Protein AF-A0A924Z5M6-F1 (afdb_monomer_lite)

pLDDT: mean 78.69, std 21.16, range [30.17, 98.0]

Structure (mmCIF, N/CA/C/O backbone):
data_AF-A0A924Z5M6-F1
#
_entry.id   AF-A0A924Z5M6-F1
#
loop_
_atom_site.group_PDB
_atom_site.id
_atom_site.type_symbol
_atom_site.label_atom_id
_atom_site.label_alt_id
_atom_site.label_comp_id
_atom_site.label_asym_id
_atom_site.label_entity_id
_atom_site.label_seq_id
_atom_site.pdbx_PDB_ins_code
_atom_site.Cartn_x
_atom_site.Cartn_y
_atom_site.Cartn_z
_atom_site.occupancy
_atom_site.B_iso_or_equiv
_atom_site.auth_seq_id
_atom_site.auth_comp_id
_atom_site.auth_asym_id
_atom_site.auth_atom_id
_atom_site.pdbx_PDB_model_num
ATOM 1 N N . MET A 1 1 ? 3.265 -17.767 0.984 1.00 55.78 1 MET A N 1
ATOM 2 C CA . MET A 1 1 ? 2.321 -18.533 1.827 1.00 55.78 1 MET A CA 1
ATOM 3 C C . MET A 1 1 ? 0.932 -17.947 1.606 1.00 55.78 1 MET A C 1
ATOM 5 O O . MET A 1 1 ? 0.762 -16.775 1.896 1.00 55.78 1 MET A O 1
ATOM 9 N N . LEU A 1 2 ? -0.023 -18.680 1.020 1.00 68.62 2 LEU A N 1
ATOM 10 C CA . LEU A 1 2 ? -1.333 -18.102 0.647 1.00 68.62 2 LEU A CA 1
ATOM 11 C C . LEU A 1 2 ? -2.246 -17.823 1.857 1.00 68.62 2 LEU A C 1
ATOM 13 O O . LEU A 1 2 ? -3.064 -16.911 1.803 1.00 68.62 2 LEU A O 1
ATOM 17 N N . ALA A 1 3 ? -2.061 -18.553 2.962 1.00 70.00 3 ALA A N 1
ATOM 18 C CA . ALA A 1 3 ? -2.867 -18.415 4.176 1.00 70.00 3 ALA A CA 1
ATOM 19 C C . ALA A 1 3 ? -2.891 -16.983 4.749 1.00 70.00 3 ALA A C 1
ATOM 21 O O . ALA A 1 3 ? -3.902 -16.568 5.303 1.00 70.00 3 ALA A O 1
ATOM 22 N N . SER A 1 4 ? -1.835 -16.179 4.559 1.00 71.44 4 SER A N 1
ATOM 23 C CA . SER A 1 4 ? -1.777 -14.807 5.090 1.00 71.44 4 SER A CA 1
ATOM 24 C C . SER A 1 4 ? -2.859 -13.871 4.540 1.00 71.44 4 SER A C 1
ATOM 26 O O . SER A 1 4 ? -3.131 -12.853 5.165 1.00 71.44 4 SER A O 1
ATOM 28 N N . PHE A 1 5 ? -3.477 -14.186 3.395 1.00 70.25 5 PHE A N 1
ATOM 29 C CA . PHE A 1 5 ? -4.613 -13.415 2.876 1.00 70.25 5 PHE A CA 1
ATOM 30 C C . PHE A 1 5 ? -5.929 -13.742 3.605 1.00 70.25 5 PHE A C 1
ATOM 32 O O . PHE A 1 5 ? -6.796 -12.875 3.719 1.00 70.25 5 PHE A O 1
ATOM 39 N N . THR A 1 6 ? -6.078 -14.977 4.094 1.00 76.06 6 THR A N 1
ATOM 40 C CA . THR A 1 6 ? -7.344 -15.552 4.585 1.00 76.06 6 THR A CA 1
ATOM 41 C C . THR A 1 6 ? -7.339 -15.910 6.072 1.00 76.06 6 THR A C 1
ATOM 43 O O . THR A 1 6 ? -8.357 -16.367 6.581 1.00 76.06 6 THR A O 1
ATOM 46 N N . THR A 1 7 ? -6.233 -15.701 6.785 1.00 80.31 7 THR A N 1
ATOM 47 C CA . THR A 1 7 ? -6.173 -15.805 8.249 1.00 80.31 7 THR A CA 1
ATOM 48 C C . THR A 1 7 ? -6.490 -14.440 8.876 1.00 80.31 7 THR A C 1
ATOM 50 O O . THR A 1 7 ? -5.744 -13.486 8.628 1.00 80.31 7 THR A O 1
ATOM 53 N N . PRO A 1 8 ? -7.555 -14.312 9.694 1.00 85.88 8 PRO A N 1
ATOM 54 C CA . PRO A 1 8 ? -7.790 -13.117 10.500 1.00 85.88 8 PRO A CA 1
ATOM 55 C C . PRO A 1 8 ? -6.644 -12.904 11.494 1.00 85.88 8 PRO A C 1
ATOM 57 O O . PRO A 1 8 ? -6.228 -13.842 12.175 1.00 85.88 8 PRO A O 1
ATOM 60 N N . LEU A 1 9 ? -6.143 -11.676 11.590 1.00 88.88 9 LEU A N 1
ATOM 61 C CA . LEU A 1 9 ? -5.073 -11.289 12.508 1.00 88.88 9 LEU A CA 1
ATOM 62 C C . LEU A 1 9 ? -5.436 -9.982 13.232 1.00 88.88 9 LEU A C 1
ATOM 64 O O . LEU A 1 9 ? -6.054 -9.103 12.624 1.00 88.88 9 LEU A O 1
ATOM 68 N N . PRO A 1 10 ? -4.997 -9.787 14.491 1.00 93.44 10 PRO A N 1
ATOM 69 C CA . PRO A 1 10 ? -5.017 -8.479 15.135 1.00 93.44 10 PRO A CA 1
ATOM 70 C C . PRO A 1 10 ? -4.348 -7.424 14.246 1.00 93.44 10 PRO A C 1
ATOM 72 O O . PRO A 1 10 ? -3.276 -7.665 13.688 1.00 93.44 10 PRO A O 1
ATOM 75 N N . HIS A 1 11 ? -4.952 -6.237 14.135 1.00 93.69 11 HIS A N 1
ATOM 76 C CA . HIS A 1 11 ? -4.515 -5.186 13.203 1.00 93.69 11 HIS A CA 1
ATOM 77 C C . HIS A 1 11 ? -3.016 -4.865 13.294 1.00 93.69 11 HIS A C 1
ATOM 79 O O . HIS A 1 11 ? -2.328 -4.834 12.276 1.00 93.69 11 HIS A O 1
ATOM 85 N N . ALA A 1 12 ? -2.488 -4.702 14.511 1.00 94.62 12 ALA A N 1
ATOM 86 C CA . ALA A 1 12 ? -1.068 -4.435 14.730 1.00 94.62 12 ALA A CA 1
ATOM 87 C C . ALA A 1 12 ? -0.168 -5.577 14.214 1.00 94.62 12 ALA A C 1
ATOM 89 O O . ALA A 1 12 ? 0.863 -5.316 13.599 1.00 94.62 12 ALA A O 1
ATOM 90 N N . GLN A 1 13 ? -0.577 -6.838 14.383 1.00 94.25 13 GLN A N 1
ATOM 91 C CA . GLN A 1 13 ? 0.152 -7.996 13.859 1.00 94.25 13 GLN A CA 1
ATOM 92 C C . GLN A 1 13 ? 0.093 -8.046 12.325 1.00 94.25 13 GLN A C 1
ATOM 94 O O . GLN A 1 13 ? 1.118 -8.255 11.678 1.00 94.25 13 GLN A O 1
ATOM 99 N N . ALA A 1 14 ? -1.073 -7.783 11.726 1.00 93.94 14 ALA A N 1
ATOM 100 C CA . ALA A 1 14 ? -1.225 -7.703 10.272 1.00 93.94 14 ALA A CA 1
ATOM 101 C C . ALA A 1 14 ? -0.397 -6.555 9.653 1.00 93.94 14 ALA A C 1
ATOM 103 O O . ALA A 1 14 ? 0.176 -6.719 8.576 1.00 93.94 14 ALA A O 1
ATOM 104 N N . ALA A 1 15 ? -0.275 -5.416 10.345 1.00 94.75 15 ALA A N 1
ATOM 105 C CA . ALA A 1 15 ? 0.561 -4.286 9.933 1.00 94.75 15 ALA A CA 1
ATOM 106 C C . ALA A 1 15 ? 2.068 -4.613 9.956 1.00 94.75 15 ALA A C 1
ATOM 108 O O . ALA A 1 15 ? 2.821 -4.122 9.110 1.00 94.75 15 ALA A O 1
ATOM 109 N N . LEU A 1 16 ? 2.506 -5.456 10.898 1.00 94.31 16 LEU A N 1
ATOM 110 C CA . LEU A 1 16 ? 3.887 -5.943 11.003 1.00 94.31 16 LEU A CA 1
ATOM 111 C C . LEU A 1 16 ? 4.222 -7.053 9.990 1.00 94.31 16 LEU A C 1
ATOM 113 O O . LEU A 1 16 ? 5.403 -7.276 9.726 1.00 94.31 16 LEU A O 1
ATOM 117 N N . LEU A 1 17 ? 3.210 -7.698 9.397 1.00 92.12 17 LEU A N 1
ATOM 118 C CA . LEU A 1 17 ? 3.336 -8.792 8.426 1.00 92.12 17 LEU A CA 1
ATOM 119 C C . LEU A 1 17 ? 2.827 -8.379 7.024 1.00 92.12 17 LEU A C 1
ATOM 121 O O . LEU A 1 17 ? 1.795 -8.884 6.565 1.00 92.12 17 LEU A O 1
ATOM 125 N N . PRO A 1 18 ? 3.522 -7.460 6.322 1.00 90.75 18 PRO A N 1
ATOM 126 C CA . PRO A 1 18 ? 3.142 -7.053 4.976 1.00 90.75 18 PRO A CA 1
ATOM 127 C C . PRO A 1 18 ? 3.318 -8.193 3.967 1.00 90.75 18 PRO A C 1
ATOM 129 O O . PRO A 1 18 ? 4.302 -8.937 3.970 1.00 90.75 18 PRO A O 1
ATOM 132 N N . LEU A 1 19 ? 2.347 -8.293 3.067 1.00 92.38 19 LEU A N 1
ATOM 133 C CA . LEU A 1 19 ? 2.266 -9.275 1.994 1.00 92.38 19 LEU A CA 1
ATOM 134 C C . LEU A 1 19 ? 3.423 -9.077 1.005 1.00 92.38 19 LEU A C 1
ATOM 136 O O . LEU A 1 19 ? 3.590 -7.988 0.464 1.00 92.38 19 LEU A O 1
ATOM 140 N N . ARG A 1 20 ? 4.212 -10.126 0.750 1.00 91.00 20 ARG A N 1
ATOM 141 C CA . ARG A 1 20 ? 5.363 -10.078 -0.178 1.00 91.00 20 ARG A CA 1
ATOM 142 C C . ARG A 1 20 ? 5.003 -10.300 -1.645 1.00 91.00 20 ARG A C 1
ATOM 144 O O . ARG A 1 20 ? 5.814 -10.032 -2.513 1.00 91.00 20 ARG A O 1
ATOM 151 N N . VAL A 1 21 ? 3.799 -10.792 -1.907 1.00 89.44 21 VAL A N 1
ATOM 152 C CA . VAL A 1 21 ? 3.250 -11.022 -3.246 1.00 89.44 21 VAL A CA 1
ATOM 153 C C . VAL A 1 21 ? 1.819 -10.498 -3.221 1.00 89.44 21 VAL A C 1
ATOM 155 O O . VAL A 1 21 ? 1.126 -10.657 -2.209 1.00 89.44 21 VAL A O 1
ATOM 158 N N . LEU A 1 22 ? 1.364 -9.858 -4.296 1.00 87.94 22 LEU A N 1
ATOM 159 C CA . LEU A 1 22 ? -0.031 -9.435 -4.403 1.00 87.94 22 LEU A CA 1
ATOM 160 C C . LEU A 1 22 ? -0.952 -10.668 -4.482 1.00 87.94 22 LEU A C 1
ATOM 162 O O . LEU A 1 22 ? -0.571 -11.682 -5.072 1.00 87.94 22 LEU A O 1
ATOM 166 N N . PRO A 1 23 ? -2.182 -10.593 -3.944 1.00 85.06 23 PRO A N 1
ATOM 167 C CA . PRO A 1 23 ? -3.131 -11.695 -4.021 1.00 85.06 23 PRO A CA 1
ATOM 168 C C . PRO A 1 23 ? -3.389 -12.099 -5.485 1.00 85.06 23 PRO A C 1
ATOM 170 O O . PRO A 1 23 ? -3.503 -11.225 -6.355 1.00 85.06 23 PRO A O 1
ATOM 173 N N . PRO A 1 24 ? -3.501 -13.409 -5.774 1.00 81.25 24 PRO A N 1
ATOM 174 C CA . PRO A 1 24 ? -4.021 -13.890 -7.047 1.00 81.25 24 PRO A CA 1
ATOM 175 C C . PRO A 1 24 ? -5.431 -13.351 -7.318 1.00 81.25 24 PRO A C 1
ATOM 177 O O . PRO A 1 24 ? -6.172 -12.998 -6.397 1.00 81.25 24 PRO A O 1
ATOM 180 N N . ASN A 1 25 ? -5.829 -13.324 -8.591 1.00 75.81 25 ASN A N 1
ATOM 181 C CA . ASN A 1 25 ? -7.168 -12.887 -8.984 1.00 75.81 25 ASN A CA 1
ATOM 182 C C . ASN A 1 25 ? -8.247 -13.644 -8.189 1.00 75.81 25 ASN A C 1
ATOM 184 O O . ASN A 1 25 ? -8.197 -14.867 -8.083 1.00 75.81 25 ASN A O 1
ATOM 188 N N . ARG A 1 26 ? -9.245 -12.907 -7.680 1.00 73.25 26 ARG A N 1
ATOM 189 C CA . ARG A 1 26 ? -10.367 -13.402 -6.852 1.00 73.25 26 ARG A CA 1
ATOM 190 C C . ARG A 1 26 ? -10.014 -13.853 -5.422 1.00 73.25 26 ARG A C 1
ATOM 192 O O . ARG A 1 26 ? -10.937 -14.155 -4.671 1.00 73.25 26 ARG A O 1
ATOM 199 N N . VAL A 1 27 ? -8.747 -13.839 -4.998 1.00 82.19 27 VAL A N 1
ATOM 200 C CA . VAL A 1 27 ? -8.394 -14.098 -3.590 1.00 82.19 27 VAL A CA 1
ATOM 201 C C . VAL A 1 27 ? -8.784 -12.896 -2.729 1.00 82.19 27 VAL A C 1
ATOM 203 O O . VAL A 1 27 ? -8.331 -11.773 -2.958 1.00 82.19 27 VAL A O 1
ATOM 206 N N . ARG A 1 28 ? -9.630 -13.134 -1.722 1.00 82.50 28 ARG A N 1
ATOM 207 C CA . ARG A 1 28 ? -10.004 -12.128 -0.723 1.00 82.50 28 ARG A CA 1
ATOM 208 C C . ARG A 1 28 ? -8.852 -11.912 0.259 1.00 82.50 28 ARG A C 1
ATOM 210 O O . ARG A 1 28 ? -8.291 -12.873 0.773 1.00 82.50 28 ARG A O 1
ATOM 217 N N . VAL A 1 29 ? -8.566 -10.648 0.567 1.00 88.88 29 VAL A N 1
ATOM 218 C CA . VAL A 1 29 ? -7.717 -10.259 1.699 1.00 88.88 29 VAL A CA 1
ATOM 219 C C . VAL A 1 29 ? -8.632 -9.887 2.860 1.00 88.88 29 VAL A C 1
ATOM 221 O O . VAL A 1 29 ? -9.454 -8.982 2.717 1.00 88.88 29 VAL A O 1
ATOM 224 N N . ILE A 1 30 ? -8.542 -10.614 3.974 1.00 88.25 30 ILE A N 1
ATOM 225 C CA . ILE A 1 30 ? -9.435 -10.426 5.127 1.00 88.25 30 ILE A CA 1
ATOM 226 C C . ILE A 1 30 ? -8.995 -9.240 5.990 1.00 88.25 30 ILE A C 1
ATOM 228 O O . IL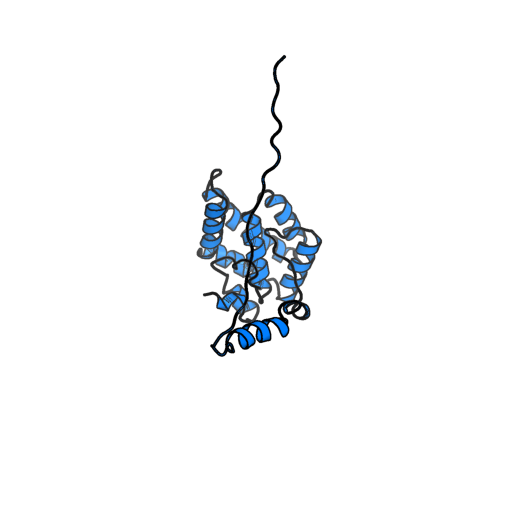E A 1 30 ? -9.839 -8.453 6.405 1.00 88.25 30 ILE A O 1
ATOM 232 N N . ASN A 1 31 ? -7.692 -9.078 6.233 1.00 91.69 31 ASN A N 1
ATOM 233 C CA . ASN A 1 31 ? -7.182 -8.037 7.126 1.00 91.69 31 ASN A CA 1
ATOM 234 C C . ASN A 1 31 ? -7.197 -6.660 6.418 1.00 91.69 31 ASN A C 1
ATOM 236 O O . ASN A 1 31 ? -6.473 -6.495 5.428 1.00 91.69 31 ASN A O 1
ATOM 240 N N . PRO A 1 32 ? -7.942 -5.643 6.906 1.00 93.25 32 PRO A N 1
ATOM 241 C CA . PRO A 1 32 ? -8.114 -4.368 6.196 1.00 93.25 32 PRO A CA 1
ATOM 242 C C . PRO A 1 32 ? -6.806 -3.628 5.892 1.00 93.25 32 PRO A C 1
ATOM 244 O O . PRO A 1 32 ? -6.649 -3.036 4.824 1.00 93.25 32 PRO A O 1
ATOM 247 N N . VAL A 1 33 ? -5.828 -3.708 6.795 1.00 95.62 33 VAL A N 1
ATOM 248 C CA . VAL A 1 33 ? -4.507 -3.085 6.623 1.00 95.62 33 VAL A CA 1
ATOM 249 C C . VAL A 1 33 ? -3.698 -3.727 5.489 1.00 95.62 33 VAL A C 1
ATOM 251 O O . VAL A 1 33 ? -3.050 -3.031 4.710 1.00 95.62 33 VAL A O 1
ATOM 254 N N . GLN A 1 34 ? -3.815 -5.044 5.308 1.00 94.44 34 GLN A N 1
ATOM 255 C CA . GLN A 1 34 ? -3.220 -5.765 4.180 1.00 94.44 34 GLN A CA 1
ATOM 256 C C . GLN A 1 34 ? -4.004 -5.521 2.878 1.00 94.44 34 GLN A C 1
ATOM 258 O O . GLN A 1 34 ? -3.407 -5.420 1.808 1.00 94.44 34 GLN A O 1
ATOM 263 N N . ALA A 1 35 ? -5.327 -5.338 2.939 1.00 93.12 35 ALA A N 1
ATOM 264 C CA . ALA A 1 35 ? -6.111 -4.920 1.773 1.00 93.12 35 ALA A CA 1
ATOM 265 C C . ALA A 1 35 ? -5.723 -3.500 1.301 1.00 93.12 35 ALA A C 1
ATOM 267 O O . ALA A 1 35 ? -5.579 -3.262 0.099 1.00 93.12 35 ALA A O 1
ATOM 268 N N . LEU A 1 36 ? -5.454 -2.574 2.232 1.00 94.31 36 LEU A N 1
ATOM 269 C CA . LEU A 1 36 ? -4.886 -1.255 1.931 1.00 94.31 36 LEU A CA 1
ATOM 270 C C . LEU A 1 36 ? -3.498 -1.375 1.280 1.00 94.31 36 LEU A C 1
ATOM 272 O O . LEU A 1 36 ? -3.248 -0.733 0.259 1.00 94.31 36 LEU A O 1
ATOM 276 N N . GLN A 1 37 ? -2.626 -2.238 1.808 1.00 94.81 37 GLN A N 1
ATOM 277 C CA . GLN A 1 37 ? -1.309 -2.532 1.231 1.00 94.81 37 GLN A CA 1
ATOM 278 C C . GLN A 1 37 ? -1.401 -2.979 -0.243 1.00 94.81 37 GLN A C 1
ATOM 280 O O . GLN A 1 37 ? -0.656 -2.495 -1.104 1.00 94.81 37 GLN A O 1
ATOM 285 N N . VAL A 1 38 ? -2.344 -3.880 -0.539 1.00 92.81 38 VAL A N 1
ATOM 286 C CA . VAL A 1 38 ? -2.615 -4.392 -1.890 1.00 92.81 38 VAL A CA 1
ATOM 287 C C . VAL A 1 38 ? -3.071 -3.277 -2.820 1.00 92.81 38 VAL A C 1
ATOM 289 O O . VAL A 1 38 ? -2.483 -3.117 -3.890 1.00 92.81 38 VAL A O 1
ATOM 292 N N . VAL A 1 39 ? -4.043 -2.456 -2.403 1.00 92.06 39 VAL A N 1
ATOM 293 C CA . VAL A 1 39 ? -4.492 -1.305 -3.202 1.00 92.06 39 VAL A CA 1
ATOM 294 C C . VAL A 1 39 ? -3.320 -0.371 -3.499 1.00 92.06 39 VAL A C 1
ATOM 296 O O . VAL A 1 39 ? -3.101 -0.039 -4.660 1.00 92.06 39 VAL A O 1
ATOM 299 N N . LEU A 1 40 ? -2.515 0.011 -2.503 1.00 92.56 40 LEU A N 1
ATOM 300 C CA . LEU A 1 40 ? -1.382 0.923 -2.711 1.00 92.56 40 LEU A CA 1
ATOM 301 C C . LEU A 1 40 ? -0.325 0.357 -3.668 1.00 92.56 40 LEU A C 1
ATOM 303 O O . LEU A 1 40 ? 0.191 1.088 -4.511 1.00 92.56 40 LEU A O 1
ATOM 307 N N . THR A 1 41 ? -0.049 -0.942 -3.600 1.00 92.50 41 THR A N 1
ATOM 308 C CA . THR A 1 41 ? 0.910 -1.607 -4.496 1.00 92.50 41 THR A CA 1
ATOM 309 C C . THR A 1 41 ? 0.376 -1.668 -5.936 1.00 92.50 41 THR A C 1
ATOM 311 O O . THR A 1 41 ? 1.080 -1.316 -6.888 1.00 92.50 41 THR A O 1
ATOM 314 N N . GLN A 1 42 ? -0.904 -2.018 -6.113 1.00 90.19 42 GLN A N 1
ATOM 315 C CA . GLN A 1 42 ? -1.569 -2.000 -7.422 1.00 90.19 42 GLN A CA 1
ATOM 316 C C . GLN A 1 42 ? -1.615 -0.584 -8.027 1.00 90.19 42 GLN A C 1
ATOM 318 O O . GLN A 1 42 ? -1.443 -0.431 -9.237 1.00 90.19 42 GLN A O 1
ATOM 323 N N . GLN A 1 43 ? -1.775 0.465 -7.209 1.00 90.19 43 GLN A N 1
ATOM 324 C CA . GLN A 1 43 ? -1.781 1.857 -7.680 1.00 90.19 43 GLN A CA 1
ATOM 325 C C . GLN A 1 43 ? -0.497 2.231 -8.416 1.00 90.19 43 GLN A C 1
ATOM 327 O O . GLN A 1 43 ? -0.574 2.807 -9.500 1.00 90.19 43 GLN A O 1
ATOM 332 N N . PHE A 1 44 ? 0.665 1.891 -7.850 1.00 89.44 44 PHE A N 1
ATOM 333 C CA . PHE A 1 44 ? 1.971 2.158 -8.459 1.00 89.44 44 PHE A CA 1
ATOM 334 C C . PHE A 1 44 ? 2.217 1.361 -9.747 1.00 89.44 44 PHE A C 1
ATOM 336 O O . PHE A 1 44 ? 2.980 1.813 -10.605 1.00 89.44 44 PHE A O 1
ATOM 343 N N . SER A 1 45 ? 1.547 0.216 -9.903 1.00 86.88 45 SER A N 1
ATOM 344 C CA . SER A 1 45 ? 1.628 -0.629 -11.101 1.00 86.88 45 SER A CA 1
ATOM 345 C C . SER A 1 45 ? 0.882 -0.032 -12.307 1.00 86.88 45 SER A C 1
ATOM 347 O O . SER A 1 45 ? 1.110 -0.454 -13.436 1.00 86.88 45 SER A O 1
ATOM 349 N N . ALA A 1 46 ? -0.010 0.945 -12.096 1.00 85.69 46 ALA A N 1
ATOM 350 C CA . ALA A 1 46 ? -0.921 1.460 -13.120 1.00 85.69 46 ALA A CA 1
ATOM 351 C C . ALA A 1 46 ? -0.620 2.914 -13.539 1.00 85.69 46 ALA A C 1
ATOM 353 O O . ALA A 1 46 ? -0.297 3.776 -12.718 1.00 85.69 46 ALA A O 1
ATOM 354 N N . ALA A 1 47 ? -0.819 3.231 -14.823 1.00 83.56 47 ALA A N 1
ATOM 355 C CA . ALA A 1 47 ? -0.717 4.598 -15.345 1.00 83.56 47 ALA A CA 1
ATOM 356 C C . ALA A 1 47 ? -1.663 5.568 -14.606 1.00 83.56 47 ALA A C 1
ATOM 358 O O . ALA A 1 47 ? -2.718 5.167 -14.108 1.00 83.56 47 ALA A O 1
ATOM 359 N N . GLY A 1 48 ? -1.288 6.846 -14.487 1.00 84.88 48 GLY A N 1
ATOM 360 C CA . GLY A 1 48 ? -2.070 7.851 -13.746 1.00 84.88 48 GLY A CA 1
ATOM 361 C C . GLY A 1 48 ? -2.033 7.715 -12.214 1.00 84.88 48 GLY A C 1
ATOM 362 O O . GLY A 1 48 ? -2.850 8.336 -11.532 1.00 84.88 48 GLY A O 1
ATOM 363 N N . TYR A 1 49 ? -1.095 6.928 -11.665 1.00 89.44 49 TYR A N 1
ATOM 364 C CA . TYR A 1 49 ? -0.947 6.689 -10.223 1.00 89.44 49 TYR A CA 1
ATOM 365 C C . TYR A 1 49 ? -0.941 7.988 -9.403 1.00 89.44 49 TYR A C 1
ATOM 367 O O . TYR A 1 49 ? -1.719 8.104 -8.462 1.00 89.44 49 TYR A O 1
ATOM 375 N N . ALA A 1 50 ? -0.157 8.998 -9.798 1.00 89.50 50 ALA A N 1
ATOM 376 C CA . ALA A 1 50 ? 0.006 10.249 -9.050 1.00 89.50 50 ALA A CA 1
ATOM 377 C C . ALA A 1 50 ? -1.333 10.905 -8.648 1.00 89.50 50 ALA A C 1
ATOM 379 O O . ALA A 1 50 ? -1.550 11.187 -7.470 1.00 89.50 50 ALA A O 1
ATOM 380 N N . ARG A 1 51 ? -2.279 11.054 -9.590 1.00 90.88 51 ARG A N 1
ATOM 381 C CA . ARG A 1 51 ? -3.610 11.631 -9.314 1.00 90.88 51 ARG A CA 1
ATOM 382 C C . ARG A 1 51 ? -4.407 10.790 -8.314 1.00 90.88 51 ARG A C 1
ATOM 384 O O . ARG A 1 51 ? -5.039 11.345 -7.417 1.00 90.88 51 ARG A O 1
ATOM 391 N N . ARG A 1 52 ? -4.375 9.458 -8.439 1.00 91.81 52 ARG A N 1
ATOM 392 C CA . ARG A 1 52 ? -5.117 8.563 -7.535 1.00 91.81 52 ARG A CA 1
ATOM 393 C C . ARG A 1 52 ? -4.513 8.533 -6.131 1.00 91.81 52 ARG A C 1
ATOM 395 O O . ARG A 1 52 ? -5.255 8.502 -5.154 1.00 91.81 52 ARG A O 1
ATOM 402 N N . LEU A 1 53 ? -3.190 8.634 -6.018 1.00 92.25 53 LEU A N 1
ATOM 403 C CA . LEU A 1 53 ? -2.485 8.709 -4.737 1.00 92.25 53 LEU A CA 1
ATOM 404 C C . LEU A 1 53 ? -2.724 10.036 -4.007 1.00 92.25 53 LEU A C 1
ATOM 406 O O . LEU A 1 53 ? -2.883 10.023 -2.790 1.00 92.25 53 LEU A O 1
ATOM 410 N N . LEU A 1 54 ? -2.834 11.159 -4.726 1.00 92.88 54 LEU A N 1
ATOM 411 C CA . LEU A 1 54 ? -3.316 12.423 -4.152 1.00 92.88 54 LEU A CA 1
ATOM 412 C C . LEU A 1 54 ? -4.762 12.285 -3.645 1.00 92.88 54 LEU A C 1
ATOM 414 O O . LEU A 1 54 ? -5.074 12.717 -2.535 1.00 92.88 54 LEU A O 1
ATOM 418 N N . GLY A 1 55 ? -5.620 11.598 -4.408 1.00 93.44 55 GLY A N 1
ATOM 419 C CA . GLY A 1 55 ? -6.977 11.244 -3.981 1.00 93.44 55 GLY A CA 1
ATOM 420 C C . GLY A 1 55 ? -7.018 10.408 -2.695 1.00 93.44 55 GLY A C 1
ATOM 421 O O . GLY A 1 55 ? -7.869 10.656 -1.844 1.00 93.44 55 GLY A O 1
ATOM 422 N N . LEU A 1 56 ? -6.083 9.465 -2.521 1.00 93.19 56 LEU A N 1
ATOM 423 C CA . LEU A 1 56 ? -5.928 8.675 -1.292 1.00 93.19 56 LEU A CA 1
ATOM 424 C C . LEU A 1 56 ? -5.343 9.497 -0.130 1.00 93.19 56 LEU A C 1
ATOM 426 O O . LEU A 1 56 ? -5.843 9.395 0.987 1.00 93.19 56 LEU A O 1
ATOM 430 N N . ALA A 1 57 ? -4.353 10.360 -0.375 1.00 94.62 57 ALA A N 1
ATOM 431 C CA . ALA A 1 57 ? -3.799 11.259 0.644 1.00 94.62 57 ALA A CA 1
ATOM 432 C C . ALA A 1 57 ? -4.874 12.193 1.229 1.00 94.62 57 ALA A C 1
ATOM 434 O O . ALA A 1 57 ? -4.910 12.432 2.437 1.00 94.62 57 ALA A O 1
ATOM 435 N N . ALA A 1 58 ? -5.789 12.674 0.381 1.00 95.19 58 ALA A N 1
ATOM 436 C CA . ALA A 1 58 ? -6.931 13.492 0.781 1.00 95.19 58 ALA A CA 1
ATOM 437 C C . ALA A 1 58 ? -7.991 12.730 1.606 1.00 95.19 58 ALA A C 1
ATOM 439 O O . ALA A 1 58 ? -8.837 13.369 2.228 1.00 95.19 58 ALA A O 1
ATOM 440 N N . LEU A 1 59 ? -7.961 11.391 1.621 1.00 95.44 59 LEU A N 1
ATOM 441 C CA . LEU A 1 59 ? -8.845 10.553 2.439 1.00 95.44 59 LEU A CA 1
ATOM 442 C C . LEU A 1 59 ? -8.273 10.224 3.828 1.00 95.44 59 LEU A C 1
ATOM 444 O O . LEU A 1 59 ? -9.038 9.759 4.672 1.00 95.44 59 LEU A O 1
ATOM 448 N N . MET A 1 60 ? -6.973 10.453 4.065 1.00 96.31 60 MET A N 1
ATOM 449 C CA . MET A 1 60 ? -6.310 10.163 5.347 1.00 96.31 60 MET A CA 1
ATOM 450 C C . MET A 1 60 ? -6.994 10.900 6.513 1.00 96.31 60 MET A C 1
ATOM 452 O O . MET A 1 60 ? -7.288 12.092 6.361 1.00 96.31 60 MET A O 1
ATOM 456 N N . PRO A 1 61 ? -7.232 10.230 7.661 1.00 95.31 61 PRO A N 1
ATOM 457 C CA . PRO A 1 61 ? -8.068 10.758 8.743 1.00 95.31 61 PRO A CA 1
ATOM 458 C C . PRO A 1 61 ? -7.433 11.921 9.519 1.00 95.31 61 PRO A C 1
ATOM 460 O O . PRO A 1 61 ? -8.153 12.694 10.144 1.00 95.31 61 PRO A O 1
ATOM 463 N N . SER A 1 62 ? -6.106 12.075 9.482 1.00 96.12 62 SER A N 1
ATOM 464 C CA . SER A 1 62 ? -5.377 13.105 10.229 1.00 96.12 62 SER A CA 1
ATOM 465 C C . SER A 1 62 ? -4.183 13.664 9.446 1.00 96.12 62 SER A C 1
ATOM 467 O O . SER A 1 62 ? -3.713 13.069 8.473 1.00 96.12 62 SER A O 1
ATOM 469 N N . ASN A 1 63 ? -3.644 14.804 9.889 1.00 95.88 63 ASN A N 1
ATOM 470 C CA . ASN A 1 63 ? -2.420 15.366 9.307 1.00 95.88 63 ASN A CA 1
ATOM 471 C C . ASN A 1 63 ? -1.207 14.444 9.516 1.00 95.88 63 ASN A C 1
ATOM 473 O O . ASN A 1 63 ? -0.393 14.290 8.609 1.00 95.88 63 ASN A O 1
ATOM 477 N N . GLU A 1 64 ? -1.116 13.770 10.666 1.00 96.25 64 GLU A N 1
ATOM 478 C CA . GLU A 1 64 ? -0.022 12.839 10.960 1.00 96.25 64 GLU A CA 1
ATOM 479 C C . GLU A 1 64 ? -0.078 11.584 10.071 1.00 96.25 64 GLU A C 1
ATOM 481 O O . GLU A 1 64 ? 0.932 11.187 9.487 1.00 96.25 64 GLU A O 1
ATOM 486 N N . THR A 1 65 ? -1.265 10.989 9.890 1.00 96.88 65 THR A N 1
ATOM 487 C CA . THR A 1 65 ? -1.449 9.862 8.954 1.00 96.88 65 THR A CA 1
ATOM 488 C C . THR A 1 65 ? -1.180 10.287 7.513 1.00 96.88 65 THR A C 1
ATOM 490 O O . THR A 1 65 ? -0.520 9.553 6.779 1.00 96.88 65 THR A O 1
ATOM 493 N N . ARG A 1 66 ? -1.581 11.503 7.114 1.00 97.25 66 ARG A N 1
ATOM 494 C CA . ARG A 1 66 ? -1.260 12.082 5.798 1.00 97.25 66 ARG A CA 1
ATOM 495 C C . ARG A 1 66 ? 0.242 12.282 5.583 1.00 97.25 66 ARG A C 1
ATOM 497 O O . ARG A 1 66 ? 0.736 11.956 4.504 1.00 97.25 66 ARG A O 1
ATOM 504 N N . GLN A 1 67 ? 0.973 12.758 6.588 1.00 97.38 67 GLN A N 1
ATOM 505 C CA . GLN A 1 67 ? 2.429 12.908 6.520 1.00 97.38 67 GLN A CA 1
ATOM 506 C C . GLN A 1 67 ? 3.125 11.539 6.442 1.00 97.38 67 GLN A C 1
ATOM 508 O O . GLN A 1 67 ? 3.983 11.325 5.583 1.00 97.38 67 GLN A O 1
ATOM 513 N N . ALA A 1 68 ? 2.728 10.582 7.289 1.00 97.56 68 ALA A N 1
ATOM 514 C CA . ALA A 1 68 ? 3.252 9.215 7.255 1.00 97.56 68 ALA A CA 1
ATOM 515 C C . ALA A 1 68 ? 2.986 8.541 5.897 1.00 97.56 68 ALA A C 1
ATOM 517 O O . ALA A 1 68 ? 3.887 7.913 5.334 1.00 97.56 68 ALA A O 1
ATOM 518 N N . PHE A 1 69 ? 1.788 8.749 5.337 1.00 97.50 69 PHE A N 1
ATOM 519 C CA . PHE A 1 69 ? 1.420 8.326 3.991 1.00 97.50 69 PHE A CA 1
ATOM 520 C C . PHE A 1 69 ? 2.369 8.927 2.956 1.00 97.50 69 PHE A C 1
ATOM 522 O O . PHE A 1 69 ? 3.043 8.179 2.257 1.00 97.50 69 PHE A O 1
ATOM 529 N N . GLN A 1 70 ? 2.508 10.255 2.898 1.00 96.56 70 GLN A N 1
ATOM 530 C CA . GLN A 1 70 ? 3.405 10.927 1.950 1.00 96.56 70 GLN A CA 1
ATOM 531 C C . GLN A 1 70 ? 4.846 10.397 2.019 1.00 96.56 70 GLN A C 1
ATOM 533 O O . GLN A 1 70 ? 5.435 10.126 0.973 1.00 96.56 70 GLN A O 1
ATOM 538 N N . ILE A 1 71 ? 5.410 10.190 3.213 1.00 97.44 71 ILE A N 1
ATOM 539 C CA . ILE A 1 71 ? 6.770 9.641 3.371 1.00 97.44 71 ILE A CA 1
ATOM 540 C C . ILE A 1 71 ? 6.864 8.217 2.793 1.00 97.44 71 ILE A C 1
ATOM 542 O O . ILE A 1 71 ? 7.814 7.901 2.068 1.00 97.44 71 ILE A O 1
ATOM 546 N N . PHE A 1 72 ? 5.879 7.358 3.072 1.00 97.00 72 PHE A N 1
ATOM 547 C CA . PHE A 1 72 ? 5.795 6.022 2.478 1.00 97.00 72 PHE A CA 1
ATOM 548 C C . PHE A 1 72 ? 5.678 6.092 0.943 1.00 97.00 72 PHE A C 1
ATOM 550 O O . PHE A 1 72 ? 6.435 5.422 0.238 1.00 97.00 72 PHE A O 1
ATOM 557 N N . MET A 1 73 ? 4.825 6.976 0.416 1.00 95.44 73 MET A N 1
ATOM 558 C CA . MET A 1 73 ? 4.612 7.139 -1.025 1.00 95.44 73 MET A CA 1
ATOM 559 C C . MET A 1 73 ? 5.883 7.550 -1.776 1.00 95.44 73 MET A C 1
ATOM 561 O O . MET A 1 73 ? 6.186 6.956 -2.809 1.00 95.44 73 MET A O 1
ATOM 565 N N . HIS A 1 74 ? 6.663 8.502 -1.257 1.00 95.12 74 HIS A N 1
ATOM 566 C CA . HIS A 1 74 ? 7.946 8.878 -1.869 1.00 95.12 74 HIS A CA 1
ATOM 567 C C . HIS A 1 74 ? 8.968 7.728 -1.815 1.00 95.12 74 HIS A C 1
ATOM 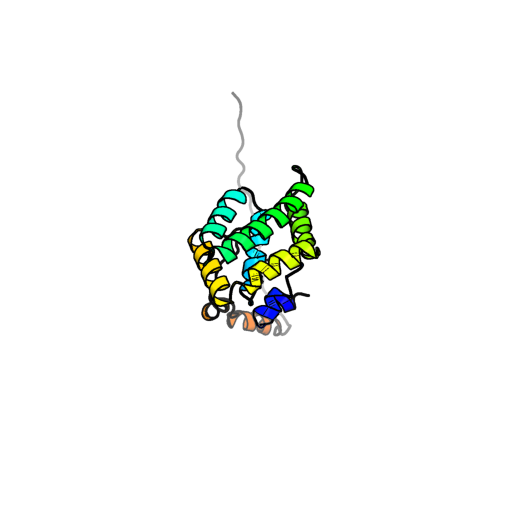569 O O . HIS A 1 74 ? 9.710 7.517 -2.773 1.00 95.12 74 HIS A O 1
ATOM 575 N N . THR A 1 75 ? 8.958 6.934 -0.737 1.00 96.00 75 THR A N 1
ATOM 576 C CA . THR A 1 75 ? 9.855 5.774 -0.571 1.00 96.00 75 THR A CA 1
ATOM 577 C C . THR A 1 75 ? 9.589 4.682 -1.616 1.00 96.00 75 THR A C 1
ATOM 579 O O . THR A 1 75 ? 10.534 4.097 -2.146 1.00 96.00 75 THR A O 1
ATOM 582 N N . VAL A 1 76 ? 8.319 4.409 -1.940 1.00 94.38 76 VAL A N 1
ATOM 583 C CA . VAL A 1 76 ? 7.951 3.437 -2.989 1.00 94.38 76 VAL A CA 1
ATOM 584 C C . VAL A 1 76 ? 8.103 4.040 -4.392 1.00 94.38 76 VAL A C 1
ATOM 586 O O . VAL A 1 76 ? 8.541 3.348 -5.311 1.00 94.38 76 VAL A O 1
ATOM 589 N N . LEU A 1 77 ? 7.840 5.342 -4.566 1.00 93.38 77 LEU A N 1
ATOM 590 C CA . LEU A 1 77 ? 8.041 6.036 -5.843 1.00 93.38 77 LEU A CA 1
ATOM 591 C C . LEU A 1 77 ? 9.498 5.962 -6.320 1.00 93.38 77 LEU A C 1
ATOM 593 O O . LEU A 1 77 ? 9.725 5.662 -7.489 1.00 93.38 77 LEU A O 1
ATOM 597 N N . ALA A 1 78 ? 10.474 6.170 -5.432 1.00 92.94 78 ALA A N 1
ATOM 598 C CA . ALA A 1 78 ? 11.894 6.050 -5.776 1.00 92.94 78 ALA A CA 1
ATOM 599 C C . ALA A 1 78 ? 12.236 4.665 -6.363 1.00 92.94 78 ALA A C 1
ATOM 601 O O . ALA A 1 78 ? 12.946 4.564 -7.361 1.00 92.94 78 ALA A O 1
ATOM 602 N N . ARG A 1 79 ? 11.655 3.598 -5.802 1.00 91.94 79 ARG A N 1
ATOM 603 C CA . ARG A 1 79 ? 11.853 2.212 -6.262 1.00 91.94 79 ARG A CA 1
ATOM 604 C C . ARG A 1 79 ? 11.176 1.948 -7.594 1.00 91.94 79 ARG A C 1
ATOM 606 O O . ARG A 1 79 ? 11.783 1.348 -8.469 1.00 91.94 79 ARG A O 1
ATOM 613 N N . ARG A 1 80 ? 9.957 2.464 -7.777 1.00 91.69 80 ARG A N 1
ATOM 614 C CA . ARG A 1 80 ? 9.259 2.440 -9.068 1.00 91.69 80 ARG A CA 1
ATOM 615 C C . ARG A 1 80 ? 10.080 3.117 -10.170 1.00 91.69 80 ARG A C 1
ATOM 617 O O . ARG A 1 80 ? 10.100 2.622 -11.290 1.00 91.69 80 ARG A O 1
ATOM 624 N N . LEU A 1 81 ? 10.724 4.247 -9.873 1.00 91.56 81 LEU A N 1
ATOM 625 C CA . LEU A 1 81 ? 11.563 4.961 -10.842 1.00 91.56 81 LEU A CA 1
ATOM 626 C C . LEU A 1 81 ? 12.847 4.183 -11.174 1.00 91.56 81 LEU A C 1
ATOM 628 O O . LEU A 1 81 ? 13.259 4.185 -12.330 1.00 91.56 81 LEU A O 1
ATOM 632 N N . ALA A 1 82 ? 13.420 3.459 -10.207 1.00 91.31 82 ALA A N 1
ATOM 633 C CA . ALA A 1 82 ? 14.602 2.618 -10.413 1.00 91.31 82 ALA A CA 1
ATOM 634 C C . ALA A 1 82 ? 14.380 1.427 -11.374 1.00 91.31 82 ALA A C 1
ATOM 636 O O . ALA A 1 82 ? 15.350 0.915 -11.920 1.00 91.31 82 ALA A O 1
ATOM 637 N N . VAL A 1 83 ? 13.129 1.013 -11.631 1.00 91.00 83 VAL A N 1
ATOM 638 C CA . VAL A 1 83 ? 12.802 -0.019 -12.645 1.00 91.00 83 VAL A CA 1
ATOM 639 C C . VAL A 1 83 ? 12.980 0.503 -14.084 1.00 91.00 83 VAL A C 1
ATOM 641 O O . VAL A 1 83 ? 13.091 -0.281 -15.023 1.00 91.00 83 VAL A O 1
ATOM 644 N N . GLY A 1 84 ? 13.025 1.826 -14.272 1.00 87.88 84 GLY A N 1
ATOM 645 C CA . GLY A 1 84 ? 13.191 2.468 -15.576 1.00 87.88 84 GLY A CA 1
ATOM 646 C C . GLY A 1 84 ? 11.890 2.633 -16.387 1.00 87.88 84 GLY A C 1
ATOM 647 O O . GLY A 1 84 ? 10.854 2.044 -16.070 1.00 87.88 84 GLY A O 1
ATOM 648 N N . PRO A 1 85 ? 11.912 3.472 -17.442 1.00 84.56 85 PRO A N 1
ATOM 649 C CA . PRO A 1 85 ? 10.713 3.861 -18.192 1.00 84.56 85 PRO A CA 1
ATOM 650 C C . PRO A 1 85 ? 10.198 2.788 -19.165 1.00 84.56 85 PRO A C 1
ATOM 652 O O . PRO A 1 85 ? 9.035 2.838 -19.555 1.00 84.56 85 PRO A O 1
ATOM 655 N N . THR A 1 86 ? 11.038 1.828 -19.557 1.00 87.50 86 THR A N 1
ATOM 656 C CA . THR A 1 86 ? 10.732 0.765 -20.534 1.00 87.50 86 THR A CA 1
ATOM 657 C C . THR A 1 86 ? 10.238 -0.538 -19.892 1.00 87.50 86 THR A C 1
ATOM 659 O O . THR A 1 86 ? 10.040 -1.535 -20.586 1.00 87.50 86 THR A O 1
ATOM 662 N N . ALA A 1 87 ? 10.034 -0.554 -18.572 1.00 89.00 87 ALA A N 1
ATOM 663 C CA . ALA A 1 87 ? 9.604 -1.735 -17.836 1.00 89.00 87 ALA A CA 1
ATOM 664 C C . ALA A 1 87 ? 8.220 -2.238 -18.289 1.00 89.00 87 ALA A C 1
ATOM 666 O O . ALA A 1 87 ? 7.253 -1.477 -18.367 1.00 89.00 87 ALA A O 1
ATOM 667 N N . THR A 1 88 ? 8.099 -3.548 -18.523 1.00 90.75 88 THR A N 1
ATOM 668 C CA . THR A 1 88 ? 6.798 -4.180 -18.785 1.00 90.75 88 THR A CA 1
ATOM 669 C C . THR A 1 88 ? 5.911 -4.127 -17.537 1.00 90.75 88 THR A C 1
ATOM 671 O O . THR A 1 88 ? 6.402 -4.052 -16.409 1.00 90.75 88 THR A O 1
ATOM 674 N N . ALA A 1 89 ? 4.589 -4.233 -17.711 1.00 86.94 89 ALA A N 1
ATOM 675 C CA . ALA A 1 89 ? 3.654 -4.257 -16.583 1.00 86.94 89 ALA A CA 1
ATOM 676 C C . ALA A 1 89 ? 3.961 -5.388 -15.576 1.00 86.94 89 ALA A C 1
ATOM 678 O O . ALA A 1 89 ? 3.816 -5.189 -14.371 1.00 86.94 89 ALA A O 1
ATOM 679 N N . GLN A 1 90 ? 4.440 -6.544 -16.055 1.00 88.50 90 GLN A N 1
ATOM 680 C CA . GLN A 1 90 ? 4.843 -7.662 -15.198 1.00 88.50 90 GLN A CA 1
ATOM 681 C C . GLN A 1 90 ? 6.152 -7.374 -14.449 1.00 88.50 90 GLN A C 1
ATOM 683 O O . GLN A 1 90 ? 6.225 -7.626 -13.250 1.00 88.50 90 GLN A O 1
ATOM 688 N N . ALA A 1 91 ? 7.161 -6.805 -15.120 1.00 91.19 91 ALA A N 1
ATOM 689 C CA . ALA A 1 91 ? 8.421 -6.425 -14.478 1.00 91.19 91 ALA A CA 1
ATOM 690 C C . ALA A 1 91 ? 8.200 -5.354 -13.398 1.00 91.19 91 ALA A C 1
ATOM 692 O O . ALA A 1 91 ? 8.714 -5.475 -12.288 1.00 91.19 91 ALA A O 1
ATOM 693 N N . LEU A 1 92 ? 7.361 -4.352 -13.686 1.00 91.94 92 LEU A N 1
ATOM 694 C CA . LEU A 1 92 ? 6.955 -3.341 -12.711 1.00 91.94 92 LEU A CA 1
ATOM 695 C C . LEU A 1 92 ? 6.181 -3.955 -11.532 1.00 91.94 92 LEU A C 1
ATOM 697 O O . LEU A 1 92 ? 6.402 -3.547 -10.393 1.00 91.94 92 LEU A O 1
ATOM 701 N N . ARG A 1 93 ? 5.302 -4.938 -11.776 1.00 89.56 93 ARG A N 1
ATOM 702 C CA . ARG A 1 93 ? 4.601 -5.657 -10.701 1.00 89.56 93 ARG A CA 1
ATOM 703 C C . ARG A 1 93 ? 5.583 -6.390 -9.788 1.00 89.56 93 ARG A C 1
ATOM 705 O O . ARG A 1 93 ? 5.518 -6.171 -8.583 1.00 89.56 93 ARG A O 1
ATOM 712 N N . HIS A 1 94 ? 6.475 -7.213 -10.345 1.00 91.44 94 HIS A N 1
ATOM 713 C CA . HIS A 1 94 ? 7.462 -7.958 -9.556 1.00 91.44 94 HIS A CA 1
ATOM 714 C C . HIS A 1 94 ? 8.345 -7.006 -8.744 1.00 91.44 94 HIS A C 1
ATOM 716 O O . HIS A 1 94 ? 8.432 -7.150 -7.533 1.00 91.44 94 HIS A O 1
ATOM 722 N N . ALA A 1 95 ? 8.880 -5.950 -9.366 1.00 92.88 95 ALA A N 1
ATOM 723 C CA . ALA A 1 95 ? 9.691 -4.960 -8.660 1.00 92.88 95 ALA A CA 1
ATOM 724 C C . ALA A 1 95 ? 8.933 -4.277 -7.503 1.00 92.88 95 ALA A C 1
ATOM 726 O O . ALA A 1 95 ? 9.530 -3.963 -6.476 1.00 92.88 95 ALA A O 1
ATOM 727 N N . LEU A 1 96 ? 7.617 -4.055 -7.644 1.00 93.12 96 LEU A N 1
ATOM 728 C CA . LEU A 1 96 ? 6.758 -3.524 -6.579 1.00 93.12 96 LEU A CA 1
ATOM 729 C C . LEU A 1 96 ? 6.473 -4.548 -5.470 1.00 93.12 96 LEU A C 1
ATOM 731 O O . LEU A 1 96 ? 6.445 -4.162 -4.300 1.00 93.12 96 LEU A O 1
ATOM 735 N N . GLU A 1 97 ? 6.312 -5.826 -5.807 1.00 93.44 97 GLU A N 1
ATOM 736 C CA . GLU A 1 97 ? 6.240 -6.937 -4.847 1.00 93.44 97 GLU A CA 1
ATOM 737 C C . GLU A 1 97 ? 7.564 -7.055 -4.057 1.00 93.44 97 GLU A C 1
ATOM 739 O O . GLU A 1 97 ? 7.546 -7.030 -2.822 1.00 93.44 97 GLU A O 1
ATOM 744 N N . ASP A 1 98 ? 8.710 -6.995 -4.740 1.00 93.56 98 ASP A N 1
ATOM 745 C CA . ASP A 1 98 ? 10.055 -6.998 -4.147 1.00 93.56 98 ASP A CA 1
ATOM 746 C C . ASP A 1 98 ? 10.311 -5.800 -3.218 1.00 93.56 98 ASP A C 1
ATOM 748 O O . ASP A 1 98 ? 11.045 -5.932 -2.235 1.00 93.56 98 ASP A O 1
ATOM 752 N N . THR A 1 99 ? 9.677 -4.633 -3.436 1.00 94.88 99 THR A N 1
ATOM 753 C CA . THR A 1 99 ? 9.833 -3.498 -2.498 1.00 94.88 99 THR A CA 1
ATOM 754 C C . THR A 1 99 ? 9.398 -3.840 -1.076 1.00 94.88 99 THR A C 1
ATOM 756 O O . THR A 1 99 ? 9.957 -3.290 -0.126 1.00 94.88 99 THR A O 1
ATOM 759 N N . TRP A 1 100 ? 8.466 -4.781 -0.903 1.00 94.75 100 TRP A N 1
ATOM 760 C CA . TRP A 1 100 ? 8.041 -5.242 0.416 1.00 94.75 100 TRP A CA 1
ATOM 761 C C . TRP A 1 100 ? 9.107 -6.074 1.129 1.00 94.75 100 TRP A C 1
ATOM 763 O O . TRP A 1 100 ? 9.017 -6.240 2.345 1.00 94.75 100 TRP A O 1
ATOM 773 N N . ALA A 1 101 ? 10.145 -6.552 0.436 1.00 94.06 101 ALA A N 1
ATOM 774 C CA . ALA A 1 101 ? 11.313 -7.157 1.071 1.00 94.06 101 ALA A CA 1
ATOM 775 C C . ALA A 1 101 ? 12.209 -6.137 1.793 1.00 94.06 101 ALA A C 1
ATOM 777 O O . ALA A 1 101 ? 12.905 -6.502 2.741 1.00 94.06 101 ALA A O 1
ATOM 778 N N . ASP A 1 102 ? 12.155 -4.858 1.416 1.00 95.25 102 ASP A N 1
ATOM 779 C CA . ASP A 1 102 ? 13.092 -3.853 1.906 1.00 95.25 102 ASP A CA 1
ATOM 780 C C . ASP A 1 102 ? 12.765 -3.347 3.336 1.00 95.25 102 ASP A C 1
ATOM 782 O O . ASP A 1 102 ? 11.636 -2.918 3.614 1.00 95.25 102 ASP A O 1
ATOM 786 N N . PRO A 1 103 ? 13.740 -3.330 4.270 1.00 95.38 103 PRO A N 1
ATOM 787 C CA . PRO A 1 103 ? 13.530 -2.857 5.640 1.00 95.38 103 PRO A CA 1
ATOM 788 C C . PRO A 1 103 ? 13.040 -1.406 5.762 1.00 95.38 103 PRO A C 1
ATOM 790 O O . PRO A 1 103 ? 12.261 -1.101 6.667 1.00 95.38 103 PRO A O 1
ATOM 793 N N . LEU A 1 104 ? 13.463 -0.495 4.880 1.00 96.50 104 LEU A N 1
ATOM 794 C CA . LEU A 1 104 ? 13.030 0.904 4.890 1.00 96.50 104 LEU A CA 1
ATOM 795 C C . LEU A 1 104 ? 11.560 1.026 4.478 1.00 96.50 104 LEU A C 1
ATOM 797 O O . LEU A 1 104 ? 10.814 1.747 5.143 1.00 96.50 104 LEU A O 1
ATOM 801 N N . VAL A 1 105 ? 11.128 0.305 3.436 1.00 96.88 105 VAL A N 1
ATOM 802 C CA . VAL A 1 105 ? 9.711 0.277 3.012 1.00 96.88 105 VAL A CA 1
ATOM 803 C C . VAL A 1 105 ? 8.845 -0.231 4.152 1.00 96.88 105 VAL A C 1
ATOM 805 O O . VAL A 1 105 ? 7.890 0.444 4.533 1.00 96.88 105 VAL A O 1
ATOM 808 N N . ASN A 1 106 ? 9.239 -1.347 4.769 1.00 97.06 106 ASN A N 1
ATOM 809 C CA . ASN A 1 106 ? 8.524 -1.928 5.902 1.00 97.06 106 ASN A CA 1
ATOM 810 C C . ASN A 1 106 ? 8.454 -0.968 7.101 1.00 97.06 106 ASN A C 1
ATOM 812 O O . ASN A 1 106 ? 7.373 -0.770 7.649 1.00 97.06 106 ASN A O 1
ATOM 816 N N . ARG A 1 107 ? 9.547 -0.276 7.458 1.00 97.81 107 ARG A N 1
ATOM 817 C CA . ARG A 1 107 ? 9.540 0.743 8.530 1.00 97.81 107 ARG A CA 1
ATOM 818 C C . ARG A 1 107 ? 8.619 1.931 8.219 1.00 97.81 107 ARG A C 1
ATOM 820 O O . ARG A 1 107 ? 7.940 2.427 9.119 1.00 97.81 107 ARG A O 1
ATOM 827 N N . ARG A 1 108 ? 8.584 2.419 6.969 1.00 98.00 108 ARG A N 1
ATOM 828 C CA . ARG A 1 108 ? 7.675 3.518 6.573 1.00 98.00 108 ARG A CA 1
ATOM 829 C C . ARG A 1 108 ? 6.217 3.061 6.530 1.00 98.00 108 ARG A C 1
ATOM 831 O O . ARG A 1 108 ? 5.352 3.794 7.001 1.00 98.00 108 ARG A O 1
ATOM 838 N N . TRP A 1 109 ? 5.968 1.850 6.036 1.00 97.69 109 TRP A N 1
ATOM 839 C CA . TRP A 1 109 ? 4.659 1.204 6.051 1.00 97.69 109 TRP A CA 1
ATOM 840 C C . TRP A 1 109 ? 4.131 1.038 7.473 1.00 97.69 109 TRP A C 1
ATOM 842 O O . TRP A 1 109 ? 3.066 1.557 7.774 1.00 97.69 109 TRP A O 1
ATOM 852 N N . GLN A 1 110 ? 4.894 0.411 8.369 1.00 97.50 110 GLN A N 1
ATOM 853 C CA . GLN A 1 110 ? 4.507 0.211 9.769 1.00 97.50 110 GLN A CA 1
ATOM 854 C C . GLN A 1 110 ? 4.225 1.547 10.472 1.00 97.50 110 GLN A C 1
ATOM 856 O O . GLN A 1 110 ? 3.236 1.663 11.192 1.00 97.50 110 GLN A O 1
ATOM 861 N N . ARG A 1 111 ? 5.024 2.595 10.208 1.00 97.31 111 ARG A N 1
ATOM 862 C CA . ARG A 1 111 ? 4.776 3.943 10.752 1.00 97.31 111 ARG A CA 1
ATOM 863 C C . ARG A 1 111 ? 3.411 4.511 10.336 1.00 97.31 111 ARG A C 1
ATOM 865 O O . ARG A 1 111 ? 2.802 5.192 11.157 1.00 97.31 111 ARG A O 1
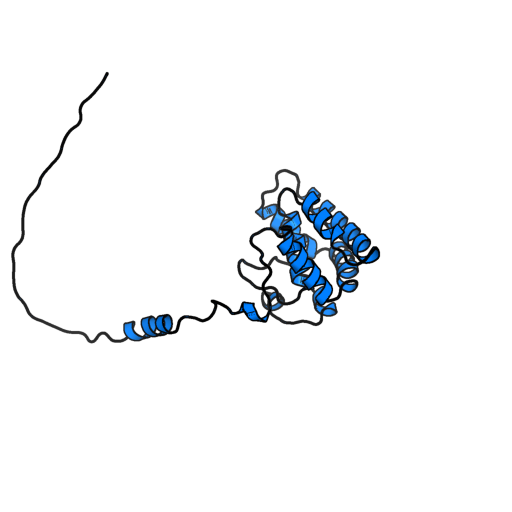ATOM 872 N N . LEU A 1 112 ? 2.950 4.249 9.110 1.00 97.94 112 LEU A N 1
ATOM 873 C CA . LEU A 1 112 ? 1.611 4.608 8.623 1.00 97.94 112 LEU A CA 1
ATOM 874 C C . LEU A 1 112 ? 0.533 3.665 9.184 1.00 97.94 112 LEU A C 1
ATOM 876 O O . LEU A 1 112 ? -0.443 4.121 9.767 1.00 97.94 112 LEU A O 1
ATOM 880 N N . ALA A 1 113 ? 0.715 2.359 9.008 1.00 97.19 113 ALA A N 1
ATOM 881 C CA . ALA A 1 113 ? -0.269 1.324 9.300 1.00 97.19 113 ALA A CA 1
ATOM 882 C C . ALA A 1 113 ? -0.632 1.239 10.792 1.00 97.19 113 ALA A C 1
ATOM 884 O O . ALA A 1 113 ? -1.784 0.980 11.117 1.00 97.19 113 ALA A O 1
ATOM 885 N N . LEU A 1 114 ? 0.319 1.519 11.690 1.00 97.12 114 LEU A N 1
ATOM 886 C CA . LEU A 1 114 ? 0.096 1.574 13.142 1.00 97.12 114 LEU A CA 1
ATOM 887 C C . LEU A 1 114 ? -0.502 2.914 13.628 1.00 97.12 114 LEU A C 1
ATOM 889 O O . LEU A 1 114 ? -0.740 3.066 14.821 1.00 97.12 114 LEU A O 1
ATOM 893 N N . ARG A 1 115 ? -0.729 3.892 12.733 1.00 96.94 115 ARG A N 1
ATOM 894 C CA . ARG A 1 115 ? -1.473 5.148 13.008 1.00 96.94 115 ARG A CA 1
ATOM 895 C C . ARG A 1 115 ? -2.916 5.120 12.508 1.00 96.94 115 ARG A C 1
ATOM 897 O O . ARG A 1 115 ? -3.646 6.085 12.697 1.00 96.94 115 ARG A O 1
ATOM 904 N N . LEU A 1 116 ? -3.284 4.049 11.819 1.00 96.94 116 LEU A N 1
ATOM 905 C CA . LEU A 1 116 ? -4.646 3.727 11.426 1.00 96.94 116 LEU A CA 1
ATOM 906 C C . LEU A 1 116 ? -5.088 2.569 12.319 1.00 96.94 116 LEU A C 1
ATOM 908 O O . LEU A 1 116 ? -4.252 1.738 12.680 1.00 96.94 116 LEU A O 1
ATOM 912 N N . ASP A 1 117 ? -6.373 2.475 12.635 1.00 95.56 117 ASP A N 1
ATOM 913 C CA . ASP A 1 117 ? -6.955 1.219 13.117 1.00 95.56 117 ASP A CA 1
ATOM 914 C C . ASP A 1 117 ? -7.507 0.378 11.942 1.00 95.56 117 ASP A C 1
ATOM 916 O O . ASP A 1 117 ? -7.371 0.730 10.759 1.00 95.56 117 ASP A O 1
ATOM 920 N N . ALA A 1 118 ? -8.111 -0.773 12.251 1.00 93.69 118 ALA A N 1
ATOM 921 C CA . ALA A 1 118 ? -8.735 -1.617 11.234 1.00 93.69 118 ALA A CA 1
ATOM 922 C C . ALA A 1 118 ? -9.890 -0.886 10.526 1.00 93.69 118 ALA A C 1
ATOM 924 O O . ALA A 1 118 ? -9.989 -0.930 9.300 1.00 93.69 118 ALA A O 1
ATOM 925 N N . ALA A 1 119 ? -10.722 -0.165 11.280 1.00 94.00 119 ALA A N 1
ATOM 926 C CA . ALA A 1 119 ? -11.897 0.528 10.771 1.00 94.00 119 ALA A CA 1
ATOM 927 C C . ALA A 1 119 ? -11.528 1.763 9.925 1.00 94.00 119 ALA A C 1
ATOM 929 O O . ALA A 1 119 ? -12.233 2.080 8.969 1.00 94.00 119 ALA A O 1
ATOM 930 N N . ASP A 1 120 ? -10.408 2.432 10.199 1.00 95.81 120 ASP A N 1
ATOM 931 C CA . ASP A 1 120 ? -9.816 3.448 9.328 1.00 95.81 120 ASP A CA 1
ATOM 932 C C . ASP A 1 120 ? -9.424 2.850 7.986 1.00 95.81 120 ASP A C 1
ATOM 934 O O . ASP A 1 120 ? -9.780 3.403 6.945 1.00 95.81 120 ASP A O 1
ATOM 938 N N . CYS A 1 121 ? -8.741 1.702 7.989 1.00 95.50 121 CYS A N 1
ATOM 939 C CA . CYS A 1 121 ? -8.392 1.004 6.754 1.00 95.50 121 CYS A CA 1
ATOM 940 C C . CYS A 1 121 ? -9.649 0.637 5.946 1.00 95.50 121 CYS A C 1
ATOM 942 O O . CYS A 1 121 ? -9.683 0.880 4.738 1.00 95.50 121 CYS A O 1
ATOM 944 N N . GLU A 1 122 ? -10.711 0.145 6.590 1.00 93.56 122 GLU A N 1
ATOM 945 C CA . GLU A 1 122 ? -11.991 -0.130 5.921 1.00 93.56 122 GLU A CA 1
ATOM 946 C C . GLU A 1 122 ? -12.662 1.140 5.378 1.00 93.56 122 GLU A C 1
ATOM 948 O O . GLU A 1 122 ? -13.027 1.188 4.201 1.00 93.56 122 GLU A O 1
ATOM 953 N N . ARG A 1 123 ? -12.776 2.203 6.187 1.00 94.44 123 ARG A N 1
ATOM 954 C CA . ARG A 1 123 ? -13.333 3.504 5.767 1.00 94.44 123 ARG A CA 1
ATOM 955 C C . ARG A 1 123 ? -12.564 4.083 4.578 1.00 94.44 123 ARG A C 1
ATOM 957 O O . ARG A 1 123 ? -13.179 4.610 3.647 1.00 94.44 123 ARG A O 1
ATOM 964 N N . LEU A 1 124 ? -11.235 3.978 4.586 1.00 94.56 124 LEU A N 1
ATOM 965 C CA . LEU A 1 124 ? -10.362 4.392 3.488 1.00 94.56 124 LEU A CA 1
ATOM 966 C C . LEU A 1 124 ? -10.635 3.577 2.220 1.00 94.56 124 LEU A C 1
ATOM 968 O O . LEU A 1 124 ? -10.841 4.170 1.161 1.00 94.56 124 LEU A O 1
ATOM 972 N N . LEU A 1 125 ? -10.693 2.247 2.322 1.00 93.19 125 LEU A N 1
ATOM 973 C CA . LEU A 1 125 ? -10.958 1.346 1.195 1.00 93.19 125 LEU A CA 1
ATOM 974 C C . LEU A 1 125 ? -12.355 1.562 0.593 1.00 93.19 125 LEU A C 1
ATOM 976 O O . LEU A 1 125 ? -12.485 1.684 -0.627 1.00 93.19 125 LEU A O 1
ATOM 980 N N . GLN A 1 126 ? -13.385 1.708 1.428 1.00 92.81 126 GLN A N 1
ATOM 981 C CA . GLN A 1 126 ? -14.752 2.025 0.999 1.00 92.81 126 GLN A CA 1
ATOM 982 C C . GLN A 1 126 ? -14.822 3.371 0.266 1.00 92.81 126 GLN A C 1
ATOM 984 O O . GLN A 1 126 ? -15.401 3.465 -0.821 1.00 92.81 126 GLN A O 1
ATOM 989 N N . ARG A 1 127 ? -14.212 4.426 0.825 1.00 93.56 127 ARG A N 1
ATOM 990 C CA . ARG A 1 127 ? -14.171 5.757 0.193 1.00 93.56 127 ARG A CA 1
ATOM 991 C C . ARG A 1 127 ? -13.344 5.750 -1.096 1.00 93.56 127 ARG A C 1
ATOM 993 O O . ARG A 1 127 ? -13.733 6.410 -2.058 1.00 93.56 127 ARG A O 1
ATOM 1000 N N . ALA A 1 128 ? -12.251 4.988 -1.147 1.00 92.19 128 ALA A N 1
ATOM 1001 C CA . ALA A 1 128 ? -11.435 4.811 -2.345 1.00 92.19 128 ALA A CA 1
ATOM 1002 C C . ALA A 1 128 ? -12.203 4.091 -3.463 1.00 92.19 128 ALA A C 1
ATOM 1004 O O . ALA A 1 128 ? -12.156 4.539 -4.609 1.00 92.19 128 ALA A O 1
ATOM 1005 N N . ALA A 1 129 ? -12.953 3.033 -3.137 1.00 91.06 129 ALA A N 1
ATOM 1006 C CA . ALA A 1 129 ? -13.808 2.326 -4.088 1.00 91.06 129 ALA A CA 1
ATOM 1007 C C . ALA A 1 129 ? -14.919 3.240 -4.636 1.00 91.06 129 ALA A C 1
ATOM 1009 O O . ALA A 1 129 ? -15.056 3.371 -5.851 1.00 91.06 129 ALA A O 1
ATOM 1010 N N . ARG A 1 130 ? -15.642 3.959 -3.760 1.00 90.81 130 ARG A N 1
ATOM 1011 C CA . ARG A 1 130 ? -16.684 4.931 -4.161 1.00 90.81 130 ARG A CA 1
ATOM 1012 C C . ARG A 1 130 ? -16.150 6.061 -5.049 1.00 90.81 130 ARG A C 1
ATOM 1014 O O . ARG A 1 130 ? -16.866 6.532 -5.922 1.00 90.81 130 ARG A O 1
ATOM 1021 N N . ARG A 1 131 ? -14.899 6.489 -4.848 1.00 90.12 131 ARG A N 1
ATOM 1022 C CA . ARG A 1 131 ? -14.218 7.512 -5.668 1.00 90.12 131 ARG A CA 1
ATOM 1023 C C . ARG A 1 131 ? -13.485 6.943 -6.895 1.00 90.12 131 ARG A C 1
ATOM 1025 O O . ARG A 1 131 ? -12.690 7.663 -7.490 1.00 90.12 131 ARG A O 1
ATOM 1032 N N . GLN A 1 132 ? -13.701 5.668 -7.243 1.00 87.31 132 GLN A N 1
ATOM 1033 C CA . GLN A 1 132 ? -13.028 4.972 -8.355 1.00 87.31 132 GLN A CA 1
ATOM 1034 C C . GLN A 1 132 ? -11.491 5.096 -8.321 1.00 87.31 132 GLN A C 1
ATOM 1036 O O . GLN A 1 132 ? -10.816 5.129 -9.348 1.00 87.31 132 GLN A O 1
ATOM 1041 N N . LEU A 1 133 ? -10.914 5.169 -7.117 1.00 86.19 133 LEU A N 1
ATOM 1042 C CA . LEU A 1 133 ? -9.465 5.232 -6.939 1.00 86.19 133 LEU A CA 1
ATOM 1043 C C . LEU A 1 133 ? -8.822 3.845 -7.035 1.00 86.19 133 LEU A C 1
ATOM 1045 O O . LEU A 1 133 ? -7.624 3.766 -7.276 1.00 86.19 133 LEU A O 1
ATOM 1049 N N . VAL A 1 134 ? -9.575 2.764 -6.833 1.00 84.69 134 VAL A N 1
ATOM 1050 C CA . VAL A 1 134 ? -9.053 1.391 -6.871 1.00 84.69 134 VAL A CA 1
ATOM 1051 C C . VAL A 1 134 ? -8.826 0.935 -8.321 1.00 84.69 134 VAL A C 1
ATOM 1053 O O . VAL A 1 134 ? -9.590 1.285 -9.215 1.00 84.69 134 VAL A O 1
ATOM 1056 N N . VAL A 1 135 ? -7.766 0.158 -8.559 1.00 81.56 135 VAL A N 1
ATOM 1057 C CA . VAL A 1 135 ? -7.354 -0.335 -9.887 1.00 81.56 135 VAL A CA 1
ATOM 1058 C C . VAL A 1 135 ? -7.287 -1.868 -9.924 1.00 81.56 135 VAL A C 1
ATOM 1060 O O . VAL A 1 135 ? -7.338 -2.523 -8.887 1.00 81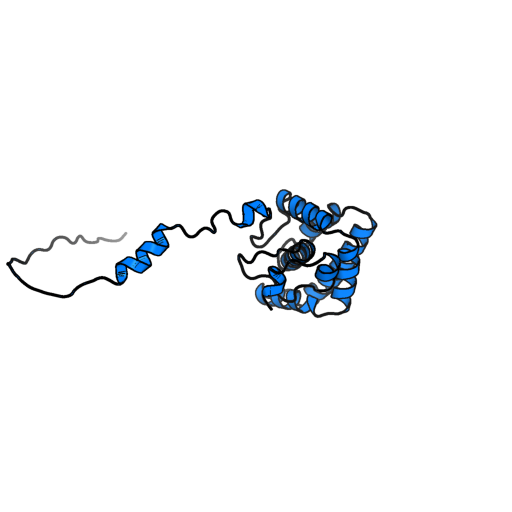.56 135 VAL A O 1
ATOM 1063 N N . GLY A 1 136 ? -7.176 -2.454 -11.122 1.00 71.50 136 GLY A N 1
ATOM 1064 C CA . GLY A 1 136 ? -6.928 -3.894 -11.291 1.00 71.50 136 GLY A CA 1
ATOM 1065 C C . GLY A 1 136 ? -8.120 -4.816 -11.005 1.00 71.50 136 GLY A C 1
ATOM 1066 O O . GLY A 1 136 ? -7.917 -5.985 -10.704 1.00 71.50 136 GLY A O 1
ATOM 1067 N N . GLY A 1 137 ? -9.358 -4.309 -11.059 1.00 69.62 137 GLY A N 1
ATOM 1068 C CA . GLY A 1 137 ? -10.569 -5.105 -10.799 1.00 69.62 137 GLY A CA 1
ATOM 1069 C C . GLY A 1 137 ? -10.825 -5.427 -9.320 1.00 69.62 137 GLY A C 1
ATOM 1070 O O . GLY A 1 137 ? -11.824 -6.070 -8.998 1.00 69.62 137 GLY A O 1
ATOM 1071 N N . SER A 1 138 ? -9.966 -4.956 -8.412 1.00 74.69 138 SER A N 1
ATOM 1072 C CA . SER A 1 138 ? -10.181 -5.031 -6.968 1.00 74.69 138 SER A CA 1
ATOM 1073 C C . SER A 1 138 ? -11.466 -4.282 -6.587 1.00 74.69 138 SER A C 1
ATOM 1075 O O . SER A 1 138 ? -11.589 -3.081 -6.830 1.00 74.69 138 SER A O 1
ATOM 1077 N N . ARG A 1 139 ? -12.426 -4.982 -5.971 1.00 76.88 139 ARG A N 1
ATOM 1078 C CA . ARG A 1 139 ? -13.688 -4.414 -5.466 1.00 76.88 139 ARG A CA 1
ATOM 1079 C C . ARG A 1 139 ? -13.761 -4.524 -3.944 1.00 76.88 139 ARG A C 1
ATOM 1081 O O . ARG A 1 139 ? -13.311 -5.517 -3.380 1.00 76.88 139 ARG A O 1
ATOM 1088 N N . TRP A 1 140 ? -14.355 -3.527 -3.290 1.00 75.75 140 TRP A N 1
ATOM 1089 C CA . TRP A 1 140 ? -14.750 -3.656 -1.886 1.00 75.75 140 TRP A CA 1
ATOM 1090 C C . TRP A 1 140 ? -15.977 -4.574 -1.779 1.00 75.75 140 TRP A C 1
ATOM 1092 O O . TRP A 1 140 ? -16.901 -4.453 -2.583 1.00 75.75 140 TRP A O 1
ATOM 1102 N N . VAL A 1 141 ? -15.981 -5.476 -0.797 1.00 74.62 141 VAL A N 1
ATOM 1103 C CA . VAL A 1 141 ? -17.084 -6.398 -0.471 1.00 74.62 141 VAL A CA 1
ATOM 1104 C C . VAL A 1 141 ? -17.166 -6.472 1.055 1.00 74.62 141 VAL A C 1
ATOM 1106 O O . VAL A 1 141 ? -16.117 -6.499 1.703 1.00 74.62 141 VAL A O 1
ATOM 1109 N N . SER A 1 142 ? -18.370 -6.476 1.637 1.00 69.12 142 SER A N 1
ATOM 1110 C CA . SER A 1 142 ? -18.513 -6.648 3.091 1.00 69.12 142 SER A CA 1
ATOM 1111 C C . SER A 1 142 ? -18.165 -8.079 3.514 1.00 69.12 142 SER A C 1
ATOM 1113 O O . SER A 1 142 ? -18.085 -8.988 2.690 1.00 69.12 142 SER A O 1
ATOM 1115 N N . THR A 1 143 ? -17.947 -8.296 4.810 1.00 67.06 143 THR A N 1
ATOM 1116 C CA . THR A 1 143 ? -17.817 -9.639 5.397 1.00 67.06 143 THR A CA 1
ATOM 1117 C C . THR A 1 143 ? -19.030 -10.514 5.107 1.00 67.06 143 THR A C 1
ATOM 1119 O O . THR A 1 143 ? -18.849 -11.659 4.706 1.00 67.06 143 THR A O 1
ATOM 1122 N N . GLU A 1 144 ? -20.226 -9.954 5.271 1.00 63.94 144 GLU A N 1
ATOM 1123 C CA . GLU A 1 144 ? -21.521 -10.629 5.127 1.00 63.94 144 GLU A CA 1
ATOM 1124 C C . GLU A 1 144 ? -21.802 -11.063 3.681 1.00 63.94 144 GLU A C 1
ATOM 1126 O O . GLU A 1 144 ? -22.195 -12.198 3.446 1.00 63.94 144 GLU A O 1
ATOM 1131 N N . THR A 1 145 ? -21.517 -10.197 2.701 1.00 64.19 145 THR A N 1
ATOM 1132 C CA . THR A 1 145 ? -21.773 -10.462 1.267 1.00 64.19 145 THR A CA 1
ATOM 1133 C C . THR A 1 145 ? -20.637 -11.221 0.570 1.00 64.19 145 THR A C 1
ATOM 1135 O O . THR A 1 145 ? -20.667 -11.454 -0.639 1.00 64.19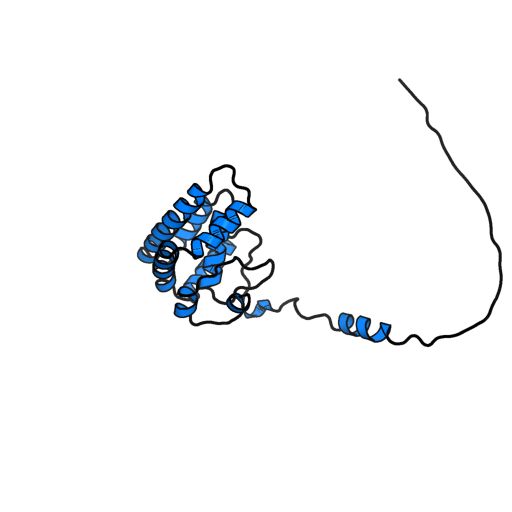 145 THR A O 1
ATOM 1138 N N . ALA A 1 146 ? -19.589 -11.612 1.303 1.00 58.47 146 ALA A N 1
ATOM 1139 C CA . ALA A 1 146 ? -18.403 -12.241 0.719 1.00 58.47 146 ALA A CA 1
ATOM 1140 C C . ALA A 1 146 ? -18.663 -13.650 0.158 1.00 58.47 146 ALA A C 1
ATOM 1142 O O . ALA A 1 146 ? -17.927 -14.082 -0.730 1.00 58.47 146 ALA A O 1
ATOM 1143 N N . THR A 1 147 ? -19.678 -14.348 0.674 1.00 59.69 147 THR A N 1
ATOM 1144 C CA . THR A 1 147 ? -20.096 -15.696 0.253 1.00 59.69 147 THR A CA 1
ATOM 1145 C C . THR A 1 147 ? -21.215 -15.698 -0.788 1.00 59.69 147 THR A C 1
ATOM 1147 O O . THR A 1 147 ? -21.543 -16.758 -1.325 1.00 59.69 147 THR A O 1
ATOM 1150 N N . ASP A 1 148 ? -21.789 -14.540 -1.118 1.00 57.69 148 ASP A N 1
ATOM 1151 C CA . ASP A 1 148 ? -22.885 -14.454 -2.081 1.00 57.69 148 ASP A CA 1
ATOM 1152 C C . ASP A 1 148 ? -22.402 -14.876 -3.476 1.00 57.69 148 ASP A C 1
ATOM 1154 O O . ASP A 1 148 ? -21.435 -14.338 -4.024 1.00 57.69 148 ASP A O 1
ATOM 1158 N N . GLY A 1 149 ? -23.058 -15.893 -4.039 1.00 60.84 149 GLY A N 1
ATOM 1159 C CA . GLY A 1 149 ? -22.662 -16.522 -5.303 1.00 60.84 149 GLY A CA 1
ATOM 1160 C C . GLY A 1 149 ? -21.507 -17.532 -5.212 1.00 60.84 149 GLY A C 1
ATOM 1161 O O . GLY A 1 149 ? -21.065 -18.010 -6.253 1.00 60.84 149 GLY A O 1
ATOM 1162 N N . TRP A 1 150 ? -21.024 -17.885 -4.011 1.00 61.28 150 TRP A N 1
ATOM 1163 C CA . TRP A 1 150 ? -20.034 -18.964 -3.810 1.00 61.28 150 TRP A CA 1
ATOM 1164 C C . TRP A 1 150 ? -20.661 -20.325 -3.493 1.00 61.28 150 TRP A C 1
ATOM 1166 O O . TRP A 1 150 ? -19.973 -21.343 -3.553 1.00 61.28 150 TRP A O 1
ATOM 1176 N N . ALA A 1 151 ? -21.953 -20.363 -3.159 1.00 63.16 151 ALA A N 1
ATOM 1177 C CA . ALA A 1 151 ? -22.675 -21.616 -3.001 1.00 63.16 151 ALA A CA 1
ATOM 1178 C C . ALA A 1 151 ? -22.678 -22.376 -4.337 1.00 63.16 151 ALA A C 1
ATOM 1180 O O . ALA A 1 151 ? -23.280 -21.927 -5.314 1.00 63.16 151 ALA A O 1
ATOM 1181 N N . LEU A 1 152 ? -22.018 -23.539 -4.371 1.00 53.12 152 LEU A N 1
ATOM 1182 C CA . LEU A 1 152 ? -22.176 -24.494 -5.464 1.00 53.12 152 LEU A CA 1
ATOM 1183 C C . LEU A 1 152 ? -23.663 -24.846 -5.556 1.00 53.12 152 LEU A C 1
ATOM 1185 O O . LEU A 1 152 ? -24.244 -25.361 -4.600 1.00 53.12 152 LEU A O 1
ATOM 1189 N N . SER A 1 153 ? -24.289 -24.552 -6.693 1.00 61.16 153 SER A N 1
ATOM 1190 C CA . SER A 1 153 ? -25.684 -24.909 -6.920 1.00 61.16 153 SER A CA 1
ATOM 1191 C C . SER A 1 153 ? -25.827 -26.429 -6.813 1.00 61.16 153 SER A C 1
ATOM 1193 O O . SER A 1 153 ? -25.130 -27.176 -7.497 1.00 61.16 153 SER A O 1
ATOM 1195 N N . ALA A 1 154 ? -26.730 -26.904 -5.950 1.00 59.41 154 ALA A N 1
ATOM 1196 C CA . ALA A 1 154 ? -26.818 -28.323 -5.579 1.00 59.41 154 ALA A CA 1
ATOM 1197 C C . ALA A 1 154 ? -27.061 -29.281 -6.771 1.00 59.41 154 ALA A C 1
ATOM 1199 O O . ALA A 1 154 ? -26.780 -30.474 -6.677 1.00 59.41 154 ALA A O 1
ATOM 1200 N N . GLY A 1 155 ? -27.527 -28.765 -7.917 1.00 55.12 155 GLY A N 1
ATOM 1201 C CA . GLY A 1 155 ? -27.613 -29.513 -9.176 1.00 55.12 155 GLY A CA 1
ATOM 1202 C C . GLY A 1 155 ? -26.255 -29.908 -9.777 1.00 55.12 155 GLY A C 1
ATOM 1203 O O . GLY A 1 155 ? -26.157 -30.971 -10.384 1.00 55.12 155 GLY A O 1
ATOM 1204 N N . ALA A 1 156 ? -25.190 -29.127 -9.559 1.00 52.47 156 ALA A N 1
ATOM 1205 C CA . ALA A 1 156 ? -23.846 -29.452 -10.047 1.00 52.47 156 ALA A CA 1
ATOM 1206 C C . ALA A 1 156 ? -23.262 -30.705 -9.367 1.00 52.47 156 ALA A C 1
ATOM 1208 O O . ALA A 1 156 ? -22.529 -31.460 -9.998 1.00 52.47 156 ALA A O 1
ATOM 1209 N N . ALA A 1 157 ? -23.635 -30.965 -8.108 1.00 49.78 157 ALA A N 1
ATOM 1210 C CA . ALA A 1 157 ? -23.238 -32.178 -7.394 1.00 49.78 157 ALA A CA 1
ATOM 1211 C C . ALA A 1 157 ? -23.946 -33.440 -7.925 1.00 49.78 157 ALA A C 1
ATOM 1213 O O . ALA A 1 157 ? -23.354 -34.515 -7.921 1.00 49.78 157 ALA A O 1
ATOM 1214 N N . ARG A 1 158 ? -25.189 -33.324 -8.424 1.00 48.00 158 ARG A N 1
ATOM 1215 C CA . ARG A 1 158 ? -25.937 -34.464 -8.991 1.00 48.00 158 ARG A CA 1
ATOM 1216 C C . ARG A 1 158 ? -25.407 -34.897 -10.358 1.00 48.00 158 ARG A C 1
ATOM 1218 O O . ARG A 1 158 ? -25.243 -36.090 -10.585 1.00 48.00 158 ARG A O 1
ATOM 1225 N N . LEU A 1 159 ? -25.016 -33.946 -11.209 1.00 50.69 159 LEU A N 1
ATOM 1226 C CA . LEU A 1 159 ? -24.410 -34.241 -12.517 1.00 50.69 159 LEU A CA 1
ATOM 1227 C C . LEU A 1 159 ? -23.076 -35.010 -12.427 1.00 50.69 159 LEU A C 1
ATOM 1229 O O . LEU A 1 159 ? -22.683 -35.650 -13.396 1.00 50.69 159 LEU A O 1
ATOM 1233 N N . ALA A 1 160 ? -22.394 -34.980 -11.276 1.00 52.19 160 ALA A N 1
ATOM 1234 C CA . ALA A 1 160 ? -21.211 -35.804 -11.017 1.00 52.19 160 ALA A CA 1
ATOM 1235 C C . ALA A 1 160 ? -21.547 -37.224 -10.507 1.00 52.19 160 ALA A C 1
ATOM 1237 O O . ALA A 1 160 ? -20.701 -38.110 -10.596 1.00 52.19 160 ALA A O 1
ATOM 1238 N N . GLY A 1 161 ? -22.755 -37.445 -9.974 1.00 44.81 161 GLY A N 1
ATOM 1239 C CA . GLY A 1 161 ? -23.214 -38.746 -9.473 1.00 44.81 161 GLY A CA 1
ATOM 1240 C C . GLY A 1 161 ? -23.827 -39.634 -10.558 1.00 44.81 161 GLY A C 1
ATOM 1241 O O . GLY A 1 161 ? -23.506 -40.818 -10.638 1.00 44.81 161 GLY A O 1
ATOM 1242 N N . ASP A 1 162 ? -24.649 -39.060 -11.442 1.00 46.66 162 ASP A N 1
ATOM 1243 C CA . ASP A 1 162 ? -25.395 -39.832 -12.452 1.00 46.66 162 ASP A CA 1
ATOM 1244 C C . ASP A 1 162 ? -24.508 -40.381 -13.591 1.00 46.66 162 ASP A C 1
ATOM 1246 O O . ASP A 1 162 ? -24.896 -41.307 -14.302 1.00 46.66 162 ASP A O 1
ATOM 1250 N N . ALA A 1 163 ? -23.277 -39.878 -13.741 1.00 48.03 163 ALA A N 1
ATOM 1251 C CA . ALA A 1 163 ? -22.307 -40.388 -14.715 1.00 48.03 163 ALA A CA 1
ATOM 1252 C C . ALA A 1 163 ? -21.733 -41.780 -14.360 1.00 48.03 163 ALA A C 1
ATOM 1254 O O . ALA A 1 163 ? -21.068 -42.393 -15.194 1.00 48.03 163 ALA A O 1
ATOM 1255 N N . ALA A 1 164 ? -21.975 -42.286 -13.144 1.00 44.69 164 ALA A N 1
ATOM 1256 C CA . ALA A 1 164 ? -21.432 -43.557 -12.656 1.00 44.69 164 ALA A CA 1
ATOM 1257 C C . ALA A 1 164 ? -22.358 -44.777 -12.867 1.00 44.69 164 ALA A C 1
ATOM 1259 O O . ALA A 1 164 ? -21.989 -45.887 -12.486 1.00 44.69 164 ALA A O 1
ATOM 1260 N N . ALA A 1 165 ? -23.546 -44.599 -13.460 1.00 44.66 165 ALA A N 1
ATOM 1261 C CA . ALA A 1 165 ? -24.570 -45.644 -13.569 1.00 44.66 165 ALA A CA 1
ATOM 1262 C C . ALA A 1 165 ? -25.059 -45.873 -15.015 1.00 44.66 165 ALA A C 1
ATOM 1264 O O . ALA A 1 165 ? -26.213 -45.613 -15.348 1.00 44.66 165 ALA A O 1
ATOM 1265 N N . GLN A 1 166 ? -24.191 -46.419 -15.874 1.00 42.97 166 GLN A N 1
ATOM 1266 C CA . GLN A 1 166 ? -24.602 -47.031 -17.146 1.00 42.97 166 GLN A CA 1
ATOM 1267 C C . GLN A 1 166 ? -24.417 -48.558 -17.088 1.00 42.97 166 GLN A C 1
ATOM 1269 O O . GLN A 1 166 ? -23.277 -49.024 -17.112 1.00 42.97 166 GLN A O 1
ATOM 1274 N N . PRO A 1 167 ? -25.500 -49.358 -17.022 1.00 37.03 167 PRO A N 1
ATOM 1275 C CA . PRO A 1 167 ? -25.418 -50.795 -17.253 1.00 37.03 167 PRO A CA 1
ATOM 1276 C C . PRO A 1 167 ? -25.252 -51.081 -18.753 1.00 37.03 167 PRO A C 1
ATOM 1278 O O . PRO A 1 167 ? -25.833 -50.405 -19.602 1.00 37.03 167 PRO A O 1
ATOM 1281 N N . ALA A 1 168 ? -24.454 -52.096 -19.083 1.00 39.84 168 ALA A N 1
ATOM 1282 C CA . ALA A 1 168 ? -24.142 -52.463 -20.460 1.00 39.84 168 ALA A CA 1
ATOM 1283 C C . ALA A 1 168 ? -25.099 -53.526 -21.038 1.00 39.84 168 ALA A C 1
ATOM 1285 O O . ALA A 1 168 ? -25.461 -54.480 -20.354 1.00 39.84 168 ALA A O 1
ATOM 1286 N N . GLY A 1 169 ? -25.384 -53.400 -22.341 1.00 32.69 169 GLY A N 1
ATOM 1287 C CA . GLY A 1 169 ? -25.961 -54.434 -23.216 1.00 32.69 169 GLY A CA 1
ATOM 1288 C C . GLY A 1 169 ? -27.474 -54.329 -23.492 1.00 32.69 169 GLY A C 1
ATOM 1289 O O . GLY A 1 169 ? -28.213 -53.771 -22.692 1.00 32.69 169 GLY A O 1
ATOM 1290 N N . SER A 1 170 ? -28.021 -54.849 -24.603 1.00 31.92 170 SER A N 1
ATOM 1291 C CA . SER A 1 170 ? -27.427 -55.228 -25.911 1.00 31.92 170 SER A CA 1
ATOM 1292 C C . SER A 1 170 ? -28.522 -55.744 -26.876 1.00 31.92 170 SER A C 1
ATOM 1294 O O . SER A 1 170 ? -29.237 -56.667 -26.502 1.00 31.92 170 SER A O 1
ATOM 1296 N N . GLY A 1 171 ? -28.584 -55.244 -28.127 1.00 30.92 171 GLY A N 1
ATOM 1297 C CA . GLY A 1 171 ? -29.453 -55.760 -29.220 1.00 30.92 171 GLY A CA 1
ATOM 1298 C C . GLY A 1 171 ? -30.945 -55.350 -29.150 1.00 30.92 171 GLY A C 1
ATOM 1299 O O . GLY A 1 171 ? -31.423 -55.045 -28.069 1.00 30.92 171 GLY A O 1
ATOM 1300 N N . THR A 1 172 ? -31.776 -55.305 -30.212 1.00 33.28 172 THR A N 1
ATOM 1301 C CA . THR A 1 172 ? -31.661 -55.481 -31.695 1.00 33.28 172 THR A CA 1
ATOM 1302 C C . THR A 1 172 ? -32.946 -54.921 -32.382 1.00 33.28 172 THR A C 1
ATOM 1304 O O . THR A 1 172 ? -33.920 -54.693 -31.675 1.00 33.28 172 THR A O 1
ATOM 1307 N N . ALA A 1 173 ? -33.121 -54.750 -33.710 1.00 33.94 173 ALA A N 1
ATOM 1308 C CA . ALA A 1 173 ? -32.248 -54.284 -34.812 1.00 33.94 173 ALA A CA 1
ATOM 1309 C C . ALA A 1 173 ? -33.048 -54.160 -36.156 1.00 33.94 173 ALA A C 1
ATOM 1311 O O . ALA A 1 173 ? -33.416 -55.181 -36.727 1.00 33.94 173 ALA A O 1
ATOM 1312 N N . ALA A 1 174 ? -33.275 -52.951 -36.705 1.00 34.62 174 ALA A N 1
ATOM 1313 C CA . ALA A 1 174 ? -33.838 -52.718 -38.063 1.00 34.62 174 ALA A CA 1
ATOM 1314 C C . ALA A 1 174 ? -33.424 -51.312 -38.589 1.00 34.62 174 ALA A C 1
ATOM 1316 O O . ALA A 1 174 ? -33.619 -50.336 -37.873 1.00 34.62 174 ALA A O 1
ATOM 1317 N N . VAL A 1 175 ? -32.655 -51.135 -39.682 1.00 35.28 175 VAL A N 1
ATOM 1318 C CA . VAL A 1 175 ? -32.994 -51.281 -41.130 1.00 35.28 175 VAL A CA 1
ATOM 1319 C C . VAL A 1 175 ? -33.947 -50.160 -41.610 1.00 35.28 175 VAL A C 1
ATOM 1321 O O . VAL A 1 175 ? -35.034 -50.048 -41.067 1.00 35.28 175 VAL A O 1
ATOM 1324 N N . ALA A 1 176 ? -33.662 -49.320 -42.626 1.00 34.38 176 ALA A N 1
ATOM 1325 C CA . ALA A 1 176 ? -32.459 -49.076 -43.453 1.00 34.38 176 ALA A CA 1
ATOM 1326 C C . ALA A 1 176 ? -32.591 -47.734 -44.251 1.00 34.38 176 ALA A C 1
ATOM 1328 O O . ALA A 1 176 ? -33.492 -46.950 -43.981 1.00 34.38 176 ALA A O 1
ATOM 1329 N N . ALA A 1 177 ? -31.730 -47.534 -45.270 1.00 31.11 177 ALA A N 1
ATOM 1330 C CA . ALA A 1 177 ? -31.782 -46.547 -46.376 1.00 31.11 177 ALA A CA 1
ATOM 1331 C C . ALA A 1 177 ? -31.011 -45.200 -46.245 1.00 31.11 177 ALA A C 1
ATOM 1333 O O . ALA A 1 177 ? -31.495 -44.180 -45.768 1.00 31.11 177 ALA A O 1
ATOM 1334 N N . ARG A 1 178 ? -29.801 -45.207 -46.827 1.00 36.25 178 ARG A N 1
ATOM 1335 C CA . ARG A 1 178 ? -29.119 -44.095 -47.540 1.00 36.25 178 ARG A CA 1
ATOM 1336 C C . ARG A 1 178 ? -29.466 -44.197 -49.055 1.00 36.25 178 ARG A C 1
ATOM 1338 O O . ARG A 1 178 ? -30.023 -45.235 -49.413 1.00 36.25 178 ARG A O 1
ATOM 1345 N N .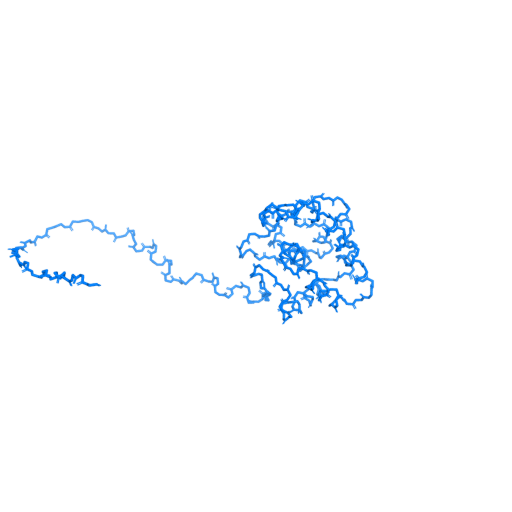 PRO A 1 179 ? -29.015 -43.311 -49.983 1.00 47.12 179 PRO A N 1
ATOM 1346 C CA . PRO A 1 179 ? -28.473 -41.938 -49.881 1.00 47.12 179 PRO A CA 1
ATOM 1347 C C . PRO A 1 179 ? -29.087 -40.934 -50.912 1.00 47.12 179 PRO A C 1
ATOM 1349 O O . PRO A 1 179 ? -29.891 -41.302 -51.760 1.00 47.12 179 PRO A O 1
ATOM 1352 N N . GLY A 1 180 ? -28.594 -39.683 -50.932 1.00 30.17 180 GLY A N 1
ATOM 1353 C CA . GLY A 1 180 ? -28.725 -38.733 -52.061 1.00 30.17 180 GLY A CA 1
ATOM 1354 C C . GLY A 1 180 ? -29.508 -37.448 -51.729 1.00 30.17 180 GLY A C 1
ATOM 1355 O O . GLY A 1 180 ? -30.334 -37.457 -50.831 1.00 30.17 180 GLY A O 1
ATOM 1356 N N . ASN A 1 181 ? -29.295 -36.302 -52.390 1.00 38.31 181 ASN A N 1
ATOM 1357 C CA . ASN A 1 181 ? -28.291 -35.945 -53.404 1.00 38.31 181 ASN A CA 1
ATOM 1358 C C . ASN A 1 181 ? -27.998 -34.420 -53.350 1.00 38.31 181 ASN A C 1
ATOM 1360 O O . ASN A 1 181 ? -28.738 -33.642 -52.758 1.00 38.31 181 ASN A O 1
ATOM 1364 N N . THR A 1 182 ? -26.899 -34.021 -53.983 1.00 44.16 182 THR A N 1
ATOM 1365 C CA . THR A 1 182 ? -26.378 -32.662 -54.204 1.00 44.16 182 THR A CA 1
ATOM 1366 C C . THR A 1 182 ? -27.373 -31.612 -54.730 1.00 44.16 182 THR A C 1
ATOM 1368 O O . THR A 1 182 ? -28.253 -31.929 -55.530 1.00 44.16 182 THR A O 1
ATOM 1371 N N . ARG A 1 183 ? -27.136 -30.341 -54.344 1.00 44.47 183 ARG A N 1
ATOM 1372 C CA . ARG A 1 183 ? -27.282 -29.045 -55.074 1.00 44.47 183 ARG A CA 1
ATOM 1373 C C . ARG A 1 183 ? -27.083 -27.905 -54.043 1.00 44.47 183 ARG A C 1
ATOM 1375 O O . ARG A 1 183 ? -27.441 -28.090 -52.891 1.00 44.47 183 ARG A O 1
ATOM 1382 N N . SER A 1 184 ? -26.507 -26.733 -54.331 1.00 41.47 184 SER A N 1
ATOM 1383 C CA . SER A 1 184 ? -26.061 -26.143 -55.602 1.00 41.47 184 SER A CA 1
ATOM 1384 C C . SER A 1 184 ? -24.829 -25.234 -55.407 1.00 41.47 184 SER A C 1
ATOM 1386 O O . SER A 1 184 ? -24.660 -24.639 -54.344 1.00 41.47 184 SER A O 1
ATOM 1388 N N . ARG A 1 185 ? -24.003 -25.078 -56.453 1.00 42.41 185 ARG A N 1
ATOM 1389 C CA . ARG A 1 185 ? -23.009 -23.995 -56.599 1.00 42.41 185 ARG A CA 1
ATOM 1390 C C . ARG A 1 185 ? -23.607 -22.857 -57.440 1.00 42.41 185 ARG A C 1
ATOM 1392 O O . ARG A 1 185 ? -24.190 -23.127 -58.484 1.00 42.41 185 ARG A O 1
ATOM 1399 N N . GLY A 1 186 ? -23.304 -21.614 -57.076 1.00 35.25 186 GLY A N 1
ATOM 1400 C CA . GLY A 1 186 ? -23.157 -20.480 -58.002 1.00 35.25 186 GLY A CA 1
ATOM 1401 C C . GLY A 1 186 ? -22.026 -19.603 -57.455 1.00 35.25 186 GLY A C 1
ATOM 1402 O O . GLY A 1 186 ? -22.116 -19.165 -56.316 1.00 35.25 186 GLY A O 1
ATOM 1403 N N . SER A 1 187 ? -20.837 -19.547 -58.064 1.00 43.25 187 SER A N 1
ATOM 1404 C CA . SER A 1 187 ? -20.503 -18.856 -59.328 1.00 43.25 187 SER A CA 1
ATOM 1405 C C . SER A 1 187 ? -20.738 -17.347 -59.190 1.00 43.25 187 SER A C 1
ATOM 1407 O O . SER A 1 187 ? -21.873 -16.899 -59.274 1.00 43.25 187 SER A O 1
ATOM 1409 N N . GLN A 1 188 ? -19.747 -16.557 -58.761 1.00 47.06 188 GLN A N 1
ATOM 1410 C CA . GLN A 1 188 ? -18.641 -16.006 -59.575 1.00 47.06 188 GLN A CA 1
ATOM 1411 C C . GLN A 1 188 ? -19.063 -15.339 -60.892 1.00 47.06 188 GLN A C 1
ATOM 1413 O O . GLN A 1 188 ? -19.481 -16.022 -61.824 1.00 47.06 188 GLN A O 1
ATOM 1418 N N . LYS A 1 189 ? -18.797 -14.029 -60.963 1.00 38.38 189 LYS A N 1
ATOM 1419 C CA . LYS A 1 189 ? -18.253 -13.215 -62.074 1.00 38.38 189 LYS A CA 1
ATOM 1420 C C . LYS A 1 189 ? -18.249 -11.751 -61.581 1.00 38.38 189 LYS A C 1
ATOM 1422 O O . LYS A 1 189 ? -19.126 -11.405 -60.804 1.00 38.38 189 LYS A O 1
ATOM 1427 N N . LEU A 1 190 ? -17.408 -10.812 -61.998 1.00 40.28 190 LEU A N 1
ATOM 1428 C CA . LEU A 1 190 ? -16.039 -10.725 -62.531 1.00 40.28 190 LEU A CA 1
ATOM 1429 C C . LEU A 1 190 ? -15.880 -9.227 -62.883 1.00 40.28 190 LEU A C 1
ATOM 1431 O O . LEU A 1 190 ? -16.823 -8.658 -63.417 1.00 40.28 190 LEU A O 1
ATOM 1435 N N . ALA A 1 191 ? -14.722 -8.635 -62.583 1.00 38.44 191 ALA A N 1
ATOM 1436 C CA . ALA A 1 191 ? -14.137 -7.416 -63.165 1.00 38.44 191 ALA A CA 1
ATOM 1437 C C . ALA A 1 191 ? -15.034 -6.271 -63.708 1.00 38.44 191 ALA A C 1
ATOM 1439 O O . ALA A 1 191 ? -15.677 -6.388 -64.752 1.00 38.44 191 ALA A O 1
ATOM 1440 N N . SER A 1 192 ? -14.839 -5.079 -63.140 1.00 46.81 192 SER A N 1
ATOM 1441 C CA . SER A 1 192 ? -14.322 -3.903 -63.869 1.00 46.81 192 SER A CA 1
ATOM 1442 C C . SER A 1 192 ? -13.486 -3.057 -62.909 1.00 46.81 192 SER A C 1
ATOM 1444 O O . SER A 1 192 ? -13.808 -3.107 -61.700 1.00 46.81 192 SER A O 1
#

Radius of gyration: 27.88 Å; chains: 1; bounding box: 48×71×79 Å

Secondary structure (DSSP, 8-state):
-GGGGTS---HHHHHHS--SSPPPTTPPP-SHHHHHHHHHHHHHHSTTHHHHHHHHHTT-SSHHHHHHHHHHHHHHHHHHHHT-TT--HHHHHHHHHHHTT-HHHHHHHHHHHTTS-HHHHHHHHHHHHHTT---TT-----SGGGGTTTS--HHHHHHTTGGG----------------------------

Foldseek 3Di:
DLCQQVDDDALLVNLLDAQLAADDPPRHRDQLLNVLVNQLLVLLLDPPSVVLLVVLLVLQPDPQLSVLSVVLNVLLVVQLPVLDDPDDSVRSSNSSSCSVVDPVNSVSSSSNSVVAHRVSSVSSLVVSQVVVSGDDPDHDDDPVCSCPPVPDDVVVVVVVVVVVDDDDDDDDDDDDDDDDDDDDDDDDDDDD

Sequence (192 aa):
MLASFTTPLPHAQAALLPLRVLPPNRVRVINPVQALQVVLTQQFSAAGYARRLLGLAALMPSNETRQAFQIFMHTVLARRLAVGPTATAQALRHALEDTWADPLVNRRWQRLALRLDAADCERLLQRAARRQLVVGGSRWVSTETATDGWALSAGAARLAGDAAAQPAGSGTAAVAARPGNTRSRGSQKLAS